Protein AF-A0A255TUY2-F1 (afdb_monomer_lite)

Structure (mmCIF, N/CA/C/O backbone):
data_AF-A0A255TUY2-F1
#
_entry.id   AF-A0A255TUY2-F1
#
loop_
_atom_site.group_PDB
_atom_site.id
_atom_site.type_symbol
_atom_site.label_atom_id
_atom_site.label_alt_id
_atom_site.label_comp_id
_atom_site.label_asym_id
_atom_site.label_entity_id
_atom_site.label_seq_id
_atom_site.pdbx_PDB_ins_code
_atom_site.Cartn_x
_atom_site.Cartn_y
_atom_site.Cartn_z
_atom_site.occupancy
_atom_site.B_iso_or_equiv
_atom_site.auth_seq_id
_atom_site.auth_comp_id
_atom_site.auth_asym_id
_atom_site.auth_atom_id
_atom_site.pdbx_PDB_model_num
ATOM 1 N N . MET A 1 1 ? 20.215 -24.601 11.909 1.00 34.00 1 MET A N 1
ATOM 2 C CA . MET A 1 1 ? 19.960 -24.440 13.357 1.00 34.00 1 MET A CA 1
ATOM 3 C C . MET A 1 1 ? 20.252 -23.002 13.755 1.00 34.00 1 MET A C 1
ATOM 5 O O . MET A 1 1 ? 21.258 -22.486 13.295 1.00 34.00 1 MET A O 1
ATOM 9 N N . CYS A 1 2 ? 19.390 -22.434 14.609 1.00 25.50 2 CYS A N 1
ATOM 10 C CA . CYS A 1 2 ? 19.490 -21.140 15.310 1.00 25.50 2 CYS A CA 1
ATOM 11 C C . CYS A 1 2 ? 19.492 -19.859 14.446 1.00 25.50 2 CYS A C 1
ATOM 13 O O . CYS A 1 2 ? 20.198 -19.765 13.459 1.00 25.50 2 CYS A O 1
ATOM 15 N N . GLY A 1 3 ? 18.748 -18.804 14.775 1.00 26.81 3 GLY A N 1
ATOM 16 C CA . GLY A 1 3 ? 17.908 -18.583 15.945 1.00 26.81 3 GLY A CA 1
ATOM 17 C C . GLY A 1 3 ? 17.144 -17.265 15.817 1.00 26.81 3 GLY A C 1
ATOM 18 O O . GLY A 1 3 ? 17.674 -16.259 15.350 1.00 26.81 3 GLY A O 1
ATOM 19 N N . HIS A 1 4 ? 15.884 -17.298 16.239 1.00 29.38 4 HIS A N 1
ATOM 20 C CA . HIS A 1 4 ? 15.072 -16.119 16.492 1.00 29.38 4 HIS A CA 1
ATOM 21 C C . HIS A 1 4 ? 15.697 -15.292 17.623 1.00 29.38 4 HIS A C 1
ATOM 23 O O . HIS A 1 4 ? 16.063 -15.845 18.659 1.00 29.38 4 HIS A O 1
ATOM 29 N N . LYS A 1 5 ? 15.735 -13.966 17.472 1.00 29.92 5 LYS A N 1
ATOM 30 C CA . LYS A 1 5 ? 15.789 -13.048 18.615 1.00 29.92 5 LYS A CA 1
ATOM 31 C C . LYS A 1 5 ? 14.619 -12.076 18.536 1.00 29.92 5 LYS A C 1
ATOM 33 O O . LYS A 1 5 ? 14.629 -11.124 17.762 1.00 29.92 5 LYS A O 1
ATOM 38 N N . LEU A 1 6 ? 13.602 -12.384 19.342 1.00 26.45 6 LEU A N 1
ATOM 39 C CA . LEU A 1 6 ? 12.700 -11.405 19.938 1.00 26.45 6 LEU A CA 1
ATOM 40 C C . LEU A 1 6 ? 13.556 -10.430 20.759 1.00 26.45 6 LEU A C 1
ATOM 42 O O . LEU A 1 6 ? 14.425 -10.874 21.508 1.00 26.45 6 LEU A O 1
ATOM 46 N N . ILE A 1 7 ? 13.292 -9.131 20.653 1.00 31.23 7 ILE A N 1
ATOM 47 C CA . ILE A 1 7 ? 13.698 -8.171 21.680 1.00 31.23 7 ILE A CA 1
ATOM 48 C C . ILE A 1 7 ? 12.419 -7.509 22.177 1.00 31.23 7 ILE A C 1
ATOM 50 O O . ILE A 1 7 ? 11.751 -6.780 21.443 1.00 31.23 7 ILE A O 1
ATOM 54 N N . GLU A 1 8 ? 12.074 -7.844 23.415 1.00 26.41 8 GLU A N 1
ATOM 55 C CA . GLU A 1 8 ? 11.089 -7.162 24.239 1.00 26.41 8 GLU A CA 1
ATOM 56 C C . GLU A 1 8 ? 11.710 -5.941 24.935 1.00 26.41 8 GLU A C 1
ATOM 58 O O . GLU A 1 8 ? 12.857 -5.982 25.365 1.00 26.41 8 GLU A O 1
ATOM 63 N N . GLN A 1 9 ? 10.861 -4.913 25.058 1.00 27.64 9 GLN A N 1
ATOM 64 C CA . GLN A 1 9 ? 10.741 -3.899 26.116 1.00 27.64 9 GLN A CA 1
ATOM 65 C C . GLN A 1 9 ? 11.902 -2.952 26.453 1.00 27.64 9 GLN A C 1
ATOM 67 O O . GLN A 1 9 ? 12.969 -3.378 26.862 1.00 27.64 9 GLN A O 1
ATOM 72 N N . TYR A 1 10 ? 11.570 -1.650 26.495 1.00 27.11 10 TYR A N 1
ATOM 73 C CA . TYR A 1 10 ? 11.863 -0.786 27.648 1.00 27.11 10 TYR A CA 1
ATOM 74 C C . TYR A 1 10 ? 10.713 0.220 27.889 1.00 27.11 10 TYR A C 1
ATOM 76 O O . TYR A 1 10 ? 10.230 0.869 26.963 1.00 27.11 10 TYR A O 1
ATOM 84 N N . VAL A 1 11 ? 10.293 0.308 29.155 1.00 24.88 11 VAL A N 1
ATOM 85 C CA . VAL A 1 11 ? 9.490 1.353 29.841 1.00 24.88 11 VAL A CA 1
ATOM 86 C C . VAL A 1 11 ? 10.523 2.098 30.734 1.00 24.88 11 VAL A C 1
ATOM 88 O O . VAL A 1 11 ? 11.508 1.461 31.100 1.00 24.88 11 VAL A O 1
ATOM 91 N N . VAL A 1 12 ? 10.529 3.398 31.079 1.00 26.44 12 VAL A N 1
ATOM 92 C CA . VAL A 1 12 ? 9.620 4.332 31.812 1.00 26.44 12 VAL A CA 1
ATOM 93 C C . VAL A 1 12 ? 10.349 5.738 31.860 1.00 26.44 12 VAL A C 1
ATOM 95 O O . VAL A 1 12 ? 11.451 5.796 31.317 1.00 26.44 12 VAL A O 1
ATOM 98 N N . PRO A 1 13 ? 10.002 6.790 32.659 1.00 34.34 13 PRO A N 1
ATOM 99 C CA . PRO A 1 13 ? 8.831 7.698 32.801 1.00 34.34 13 PRO A CA 1
ATOM 100 C C . PRO A 1 13 ? 9.136 9.238 32.609 1.00 34.34 13 PRO A C 1
ATOM 102 O O . PRO A 1 13 ? 10.290 9.635 32.520 1.00 34.34 13 PRO A O 1
ATOM 105 N N . THR A 1 14 ? 8.057 10.057 32.584 1.00 28.06 14 THR A N 1
ATOM 106 C CA . THR A 1 14 ? 7.768 11.504 32.932 1.00 28.06 14 THR A CA 1
ATOM 107 C C . THR A 1 14 ? 8.890 12.518 33.336 1.00 28.06 14 THR A C 1
ATOM 109 O O . THR A 1 14 ? 9.887 12.106 33.902 1.00 28.06 14 THR A O 1
ATOM 112 N N . LEU A 1 15 ? 8.840 13.871 33.185 1.00 27.62 15 LEU A N 1
ATOM 113 C CA . LEU A 1 15 ? 7.806 14.935 33.370 1.00 27.62 15 LEU A CA 1
ATOM 114 C C . LEU A 1 15 ? 8.312 16.346 32.881 1.00 27.62 15 LEU A C 1
ATOM 116 O O . LEU A 1 15 ? 9.507 16.605 32.947 1.00 27.62 15 LEU A O 1
ATOM 120 N N . SER A 1 16 ? 7.364 17.247 32.542 1.00 27.62 16 SER A N 1
ATOM 121 C CA . SER A 1 16 ? 7.296 18.743 32.656 1.00 27.62 16 SER A CA 1
ATOM 122 C C . SER A 1 16 ? 8.250 19.741 31.953 1.00 27.62 16 SER A C 1
ATOM 124 O O . SER A 1 16 ? 9.437 19.779 32.251 1.00 27.62 16 SER A O 1
ATOM 126 N N . ALA A 1 17 ? 7.675 20.693 31.180 1.00 30.89 17 ALA A N 1
ATOM 127 C CA . ALA A 1 17 ? 7.516 22.131 31.536 1.00 30.89 17 ALA A CA 1
ATOM 128 C C . ALA A 1 17 ? 6.959 23.007 30.365 1.00 30.89 17 ALA A C 1
ATOM 130 O O . ALA A 1 17 ? 7.496 22.997 29.262 1.00 30.89 17 ALA A O 1
ATOM 131 N N . GLU A 1 18 ? 5.853 23.719 30.641 1.00 29.39 18 GLU A N 1
ATOM 132 C CA . GLU A 1 18 ? 5.438 25.111 30.290 1.00 29.39 18 GLU A CA 1
ATOM 133 C C . GLU A 1 18 ? 6.450 26.026 29.522 1.00 29.39 18 GLU A C 1
ATOM 135 O O . GLU A 1 18 ? 7.645 25.901 29.735 1.00 29.39 18 GLU A O 1
ATOM 140 N N . THR A 1 19 ? 6.143 27.038 28.676 1.00 29.73 19 THR A N 1
ATOM 141 C CA . THR A 1 19 ? 4.976 27.937 28.520 1.00 29.73 19 THR A CA 1
ATOM 142 C C . THR A 1 19 ? 5.162 28.942 27.338 1.00 29.73 19 THR A C 1
ATOM 144 O O . THR A 1 19 ? 6.282 29.228 26.922 1.00 29.73 19 THR A O 1
ATOM 147 N N . THR A 1 20 ? 4.040 29.529 26.870 1.00 32.25 20 THR A N 1
ATOM 148 C CA . THR A 1 20 ? 3.801 30.810 26.123 1.00 32.25 20 THR A CA 1
ATOM 149 C C . THR A 1 20 ? 4.048 30.997 24.607 1.00 32.25 20 THR A C 1
ATOM 151 O O . THR A 1 20 ? 5.154 30.892 24.095 1.00 32.25 20 THR A O 1
ATOM 154 N N . ALA A 1 21 ? 2.967 31.430 23.930 1.00 34.69 21 ALA A N 1
ATOM 155 C CA . ALA A 1 21 ? 2.864 32.003 22.574 1.00 34.69 21 ALA A CA 1
ATOM 156 C C . ALA A 1 21 ? 3.080 33.544 22.553 1.00 34.69 21 ALA A C 1
ATOM 158 O O . ALA A 1 21 ? 3.165 34.146 23.627 1.00 34.69 21 ALA A O 1
ATOM 159 N N . PRO A 1 22 ? 3.099 34.210 21.369 1.00 34.09 22 PRO A N 1
ATOM 160 C CA . PRO A 1 22 ? 1.852 34.825 20.862 1.00 34.09 22 PRO A CA 1
ATOM 161 C C . PRO A 1 22 ? 1.592 34.766 19.324 1.00 34.09 22 PRO A C 1
ATOM 163 O O . PRO A 1 22 ? 2.483 34.545 18.514 1.00 34.09 22 PRO A O 1
ATOM 166 N N . MET A 1 23 ? 0.305 34.977 18.989 1.00 28.91 23 MET A N 1
ATOM 167 C CA . MET A 1 23 ? -0.459 35.119 17.710 1.00 28.91 23 MET A CA 1
ATOM 168 C C . MET A 1 23 ? 0.027 36.256 16.744 1.00 28.91 23 MET A C 1
ATOM 170 O O . MET A 1 23 ? 0.929 36.963 17.184 1.00 28.91 23 MET A O 1
ATOM 174 N N . PRO A 1 24 ? -0.550 36.568 15.527 1.00 40.03 24 PRO A N 1
ATOM 175 C CA . PRO A 1 24 ? -1.901 36.260 14.976 1.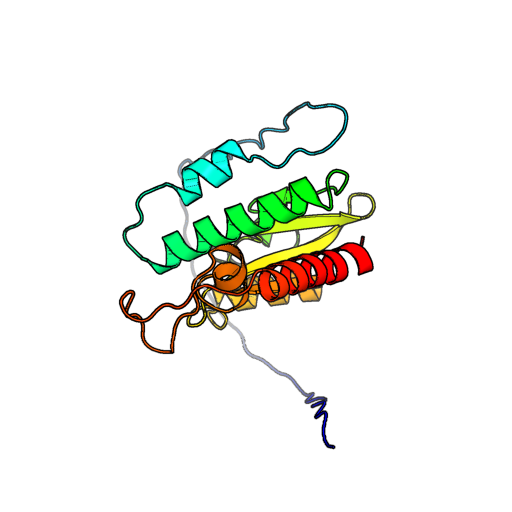00 40.03 24 PRO A CA 1
ATOM 176 C C . PRO A 1 24 ? -2.117 36.005 13.439 1.00 40.03 24 PRO A C 1
ATOM 178 O O . PRO A 1 24 ? -1.332 36.374 12.581 1.00 40.03 24 PRO A O 1
ATOM 181 N N . LYS A 1 25 ? -3.298 35.410 13.154 1.00 28.17 25 LYS A N 1
ATOM 182 C CA . LYS A 1 25 ? -4.301 35.543 12.049 1.00 28.17 25 LYS A CA 1
ATOM 183 C C . LYS A 1 25 ? -3.931 36.201 10.691 1.00 28.17 25 LYS A C 1
ATOM 185 O O . LYS A 1 25 ? -3.647 37.389 10.668 1.00 28.17 25 LYS A O 1
ATOM 190 N N . ALA A 1 26 ? -4.260 35.539 9.563 1.00 31.06 26 ALA A N 1
ATOM 191 C CA . ALA A 1 26 ? -5.510 35.732 8.780 1.00 31.06 26 ALA A CA 1
ATOM 192 C C . ALA A 1 26 ? -5.472 35.107 7.353 1.00 31.06 26 ALA A C 1
ATOM 194 O O . ALA A 1 26 ? -4.589 35.412 6.568 1.00 31.06 26 ALA A O 1
ATOM 195 N N . LYS A 1 27 ? -6.482 34.262 7.072 1.00 27.31 27 LYS A N 1
ATOM 196 C CA . LYS A 1 27 ? -7.280 34.057 5.834 1.00 27.31 27 LYS A CA 1
ATOM 197 C C . LYS A 1 27 ? -6.632 34.315 4.455 1.00 27.31 27 LYS A C 1
ATOM 199 O O . LYS A 1 27 ? -6.347 35.452 4.124 1.00 27.31 27 LYS A O 1
ATOM 204 N N . ASP A 1 28 ? -6.607 33.302 3.581 1.00 26.23 28 ASP A N 1
ATOM 205 C CA . ASP A 1 28 ? -7.706 33.073 2.625 1.00 26.23 28 ASP A CA 1
ATOM 206 C C . ASP A 1 28 ? -7.549 31.779 1.795 1.00 26.23 28 ASP A C 1
ATOM 208 O O . ASP A 1 28 ? -6.471 31.419 1.339 1.00 26.23 28 ASP A O 1
ATOM 212 N N . ALA A 1 29 ? -8.696 31.120 1.605 1.00 30.50 29 ALA A N 1
ATOM 213 C CA . ALA A 1 29 ? -9.098 30.289 0.468 1.00 30.50 29 ALA A CA 1
ATOM 214 C C . ALA A 1 29 ? -8.238 29.086 0.012 1.00 30.50 29 ALA A C 1
ATOM 216 O O . ALA A 1 29 ? -7.453 29.178 -0.924 1.00 30.50 29 ALA A O 1
ATOM 217 N N . MET A 1 30 ? -8.620 27.885 0.465 1.00 27.47 30 MET A N 1
ATOM 218 C CA . MET A 1 30 ? -8.747 26.747 -0.456 1.00 27.47 30 MET A CA 1
ATOM 219 C C . MET A 1 30 ? -9.877 25.827 0.021 1.00 27.47 30 MET A C 1
ATOM 221 O O . MET A 1 30 ? -9.838 25.274 1.117 1.00 27.47 30 MET A O 1
ATOM 225 N N . LYS A 1 31 ? -10.949 25.755 -0.774 1.00 28.66 31 LYS A N 1
ATOM 226 C CA . LYS A 1 31 ? -12.126 24.913 -0.515 1.00 28.66 31 LYS A CA 1
ATOM 227 C C . LYS A 1 31 ? -11.710 23.434 -0.441 1.00 28.66 31 LYS A C 1
ATOM 229 O O . LYS A 1 31 ? -10.896 23.021 -1.267 1.00 28.66 31 LYS A O 1
ATOM 234 N N . PRO A 1 32 ? -12.296 22.623 0.457 1.00 31.56 32 PRO A N 1
ATOM 235 C CA . PRO A 1 32 ? -12.089 21.183 0.430 1.00 31.56 32 PRO A CA 1
ATOM 236 C C . PRO A 1 32 ? -12.705 20.613 -0.851 1.00 31.56 32 PRO A C 1
ATOM 238 O O . PRO A 1 32 ? -13.889 20.816 -1.135 1.00 31.56 32 PRO A O 1
ATOM 241 N N . VAL A 1 33 ? -11.888 19.914 -1.637 1.00 34.75 33 VAL A N 1
ATOM 242 C CA . VAL A 1 33 ? -12.375 19.047 -2.709 1.00 34.75 33 VAL A CA 1
ATOM 243 C C . VAL A 1 33 ? -13.171 17.944 -2.021 1.00 34.75 33 VAL A C 1
ATOM 245 O O . VAL A 1 33 ? -12.616 17.128 -1.291 1.00 34.75 33 VAL A O 1
ATOM 248 N N . SER A 1 34 ? -14.493 17.991 -2.183 1.00 32.72 34 SER A N 1
ATOM 249 C CA . SER A 1 34 ? -15.379 16.925 -1.727 1.00 32.72 34 SER A CA 1
ATOM 250 C C . SER A 1 34 ? -14.945 15.615 -2.369 1.00 32.72 34 SER A C 1
ATOM 252 O O . SER A 1 34 ? -14.695 15.568 -3.573 1.00 32.72 34 SER A O 1
ATOM 254 N N . ALA A 1 35 ? -14.853 14.572 -1.546 1.00 39.53 35 ALA A N 1
ATOM 255 C CA . ALA A 1 35 ? -14.618 13.211 -1.987 1.00 39.53 35 ALA A CA 1
ATOM 256 C C . ALA A 1 35 ? -15.560 12.873 -3.152 1.00 39.53 35 ALA A C 1
ATOM 258 O O . ALA A 1 35 ? -16.781 12.986 -3.025 1.00 39.53 35 ALA A O 1
ATOM 259 N N . MET A 1 36 ? -14.994 12.453 -4.284 1.00 35.66 36 MET A N 1
ATOM 260 C CA . MET A 1 36 ? -15.753 11.741 -5.303 1.00 35.66 36 MET A CA 1
ATOM 261 C C . MET A 1 36 ? -16.089 10.366 -4.728 1.00 35.66 36 MET A C 1
ATOM 263 O O . MET A 1 36 ? -15.318 9.415 -4.830 1.00 35.66 36 MET A O 1
ATOM 267 N N . THR A 1 37 ? -17.244 10.265 -4.081 1.00 34.06 37 THR A N 1
ATOM 268 C CA . THR A 1 37 ? -17.912 8.985 -3.885 1.00 34.06 37 THR A CA 1
ATOM 269 C C . THR A 1 37 ? -18.393 8.517 -5.253 1.00 34.06 37 THR A C 1
ATOM 271 O O . THR A 1 37 ? -19.419 8.964 -5.761 1.00 34.06 37 THR A O 1
ATOM 274 N N . SER A 1 38 ? -17.616 7.637 -5.886 1.00 36.47 38 SER A N 1
ATOM 275 C CA . SER A 1 38 ? -18.104 6.890 -7.040 1.00 36.47 38 SER A CA 1
ATOM 276 C C . SER A 1 38 ? -19.281 6.028 -6.587 1.00 36.47 38 SER A C 1
ATOM 278 O O . SER A 1 38 ? -19.136 5.133 -5.753 1.00 36.47 38 SER A O 1
ATOM 280 N N . ALA A 1 39 ? -20.461 6.334 -7.119 1.00 34.72 39 ALA A N 1
ATOM 281 C CA . ALA A 1 39 ? -21.640 5.500 -7.012 1.00 34.72 39 ALA A CA 1
ATOM 282 C C . ALA A 1 39 ? -21.492 4.309 -7.971 1.00 34.72 39 ALA A C 1
ATOM 284 O O . ALA A 1 39 ? -22.069 4.297 -9.054 1.00 34.72 39 ALA A O 1
ATOM 285 N N . CYS A 1 40 ? -20.724 3.303 -7.558 1.00 32.50 40 CYS A N 1
ATOM 286 C CA . CYS A 1 40 ? -20.838 1.953 -8.095 1.00 32.50 40 CYS A CA 1
ATOM 287 C C . CYS A 1 40 ? -21.391 1.062 -6.983 1.00 32.50 40 CYS A C 1
ATOM 289 O O . CYS A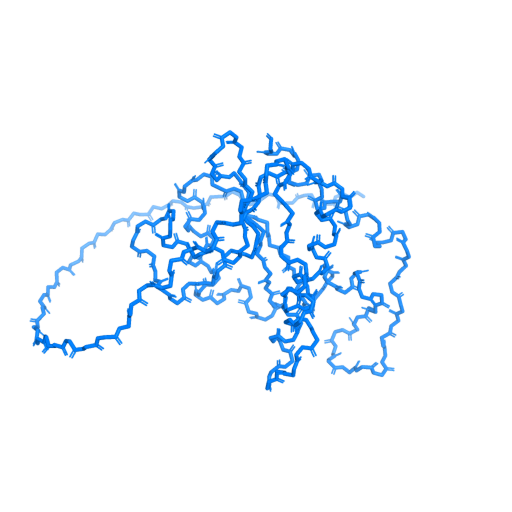 1 40 ? -20.724 0.791 -5.986 1.00 32.50 40 CYS A O 1
ATOM 291 N N . GLY A 1 41 ? -22.649 0.647 -7.130 1.00 32.31 41 GLY A N 1
ATOM 292 C CA . GLY A 1 41 ? -23.204 -0.427 -6.320 1.00 32.31 41 GLY A CA 1
ATOM 293 C C . GLY A 1 41 ? -22.479 -1.732 -6.644 1.00 32.31 41 GLY A C 1
ATOM 294 O O . GLY A 1 41 ? -22.521 -2.177 -7.785 1.00 32.31 41 GLY A O 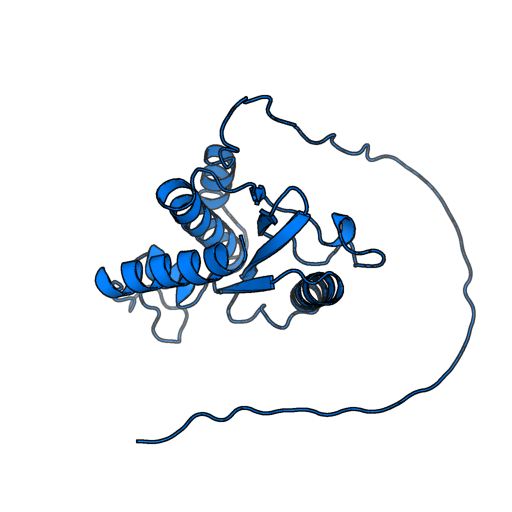1
ATOM 295 N N . GLY A 1 42 ? -21.840 -2.327 -5.635 1.00 38.22 42 GLY A N 1
ATOM 296 C CA . GLY A 1 42 ? -21.183 -3.636 -5.710 1.00 38.22 42 GLY A CA 1
ATOM 297 C C . GLY A 1 42 ? -19.706 -3.569 -6.114 1.00 38.22 42 GLY A C 1
ATOM 298 O O . GLY A 1 42 ? -19.393 -3.392 -7.283 1.00 38.22 42 GLY A O 1
ATOM 299 N N . GLY A 1 43 ? -18.815 -3.762 -5.134 1.00 40.03 43 GLY A N 1
ATOM 300 C CA . GLY A 1 43 ? -17.360 -3.849 -5.315 1.00 40.03 43 GLY A CA 1
ATOM 301 C C . GLY A 1 43 ? -16.683 -2.480 -5.405 1.00 40.03 43 GLY A C 1
ATOM 302 O O . GLY A 1 43 ? -16.824 -1.765 -6.392 1.00 40.03 43 GLY A O 1
ATOM 303 N N . CYS A 1 44 ? -15.932 -2.088 -4.372 1.00 50.72 44 CYS A N 1
ATOM 304 C CA . CYS A 1 44 ? -15.134 -0.865 -4.420 1.00 50.72 44 CYS A CA 1
ATOM 305 C C . CYS A 1 44 ? -13.934 -1.102 -5.351 1.00 50.72 44 CYS A C 1
ATOM 307 O O . CYS A 1 44 ? -12.874 -1.557 -4.925 1.00 50.72 44 CYS A O 1
ATOM 309 N N . CYS A 1 45 ? -14.109 -0.860 -6.651 1.00 68.81 45 CYS A N 1
ATOM 310 C CA . CYS A 1 45 ? -13.014 -0.953 -7.606 1.00 68.81 45 CYS A CA 1
ATOM 311 C C . CYS A 1 45 ? -12.015 0.179 -7.333 1.00 68.81 45 CYS A C 1
ATOM 313 O O . CYS A 1 45 ? -12.367 1.358 -7.398 1.00 68.81 45 CYS A O 1
ATOM 315 N N . LEU A 1 46 ? -10.764 -0.180 -7.034 1.00 87.06 46 LEU A N 1
ATOM 316 C CA . LEU A 1 46 ? -9.656 0.771 -6.926 1.00 87.06 46 LEU A CA 1
ATOM 317 C C . LEU A 1 46 ? -9.601 1.695 -8.161 1.00 87.06 46 LEU A C 1
ATOM 319 O O . LEU A 1 46 ? -9.897 1.234 -9.268 1.00 87.06 46 LEU A O 1
ATOM 323 N N . PRO A 1 47 ? -9.162 2.963 -8.024 1.00 90.81 47 PRO A N 1
ATOM 324 C CA . PRO A 1 47 ? -9.057 3.909 -9.138 1.00 90.81 47 PRO A CA 1
ATOM 325 C C . PRO A 1 47 ? -7.853 3.579 -10.043 1.00 90.81 47 PRO A C 1
ATOM 327 O O . PRO A 1 47 ? -6.875 4.323 -10.128 1.00 90.81 47 PRO A O 1
ATOM 330 N N . MET A 1 48 ? -7.900 2.427 -10.717 1.00 92.81 48 MET A N 1
ATOM 331 C CA . MET A 1 48 ? -6.767 1.844 -11.446 1.00 92.81 48 MET A CA 1
ATOM 332 C C . MET A 1 48 ? -6.199 2.770 -12.522 1.00 92.81 48 MET A C 1
ATOM 334 O O . MET A 1 48 ? -4.983 2.801 -12.716 1.00 92.81 48 MET A O 1
ATOM 338 N N . ASP A 1 49 ? -7.042 3.548 -13.197 1.00 92.94 49 ASP A N 1
ATOM 339 C CA . ASP A 1 49 ? -6.591 4.474 -14.237 1.00 92.94 49 ASP A CA 1
ATOM 340 C C . ASP A 1 49 ? -5.777 5.640 -13.666 1.00 92.94 49 ASP A C 1
ATOM 342 O O . ASP A 1 49 ? -4.744 6.006 -14.230 1.00 92.94 49 ASP A O 1
ATOM 346 N N . GLU A 1 50 ? -6.174 6.180 -12.513 1.00 92.81 50 GLU A N 1
ATOM 347 C CA . GLU A 1 50 ? -5.431 7.240 -11.825 1.00 92.81 50 GLU A CA 1
ATOM 348 C C . GLU A 1 50 ? -4.094 6.722 -11.300 1.00 92.81 50 GLU A C 1
ATOM 350 O O . GLU A 1 50 ? -3.055 7.363 -11.483 1.00 92.81 50 GLU A O 1
ATOM 355 N N . ILE A 1 51 ? -4.106 5.525 -10.709 1.00 92.56 51 ILE A N 1
ATOM 356 C CA . ILE A 1 51 ? -2.905 4.870 -10.191 1.00 92.56 51 ILE A CA 1
ATOM 357 C C . ILE A 1 51 ? -1.928 4.583 -11.341 1.00 92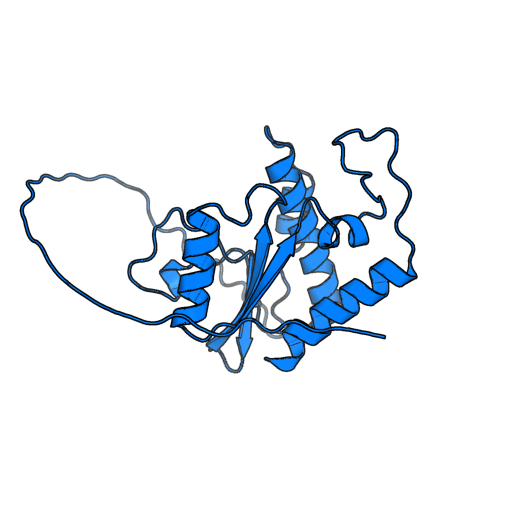.56 51 ILE A C 1
ATOM 359 O O . ILE A 1 51 ? -0.736 4.882 -11.236 1.00 92.56 51 ILE A O 1
ATOM 363 N N . ARG A 1 52 ? -2.420 4.081 -12.482 1.00 92.12 52 ARG A N 1
ATOM 364 C CA . ARG A 1 52 ? -1.606 3.844 -13.684 1.00 92.12 52 ARG A CA 1
ATOM 365 C C . ARG A 1 52 ? -1.061 5.148 -14.265 1.00 92.12 52 ARG A C 1
ATOM 367 O O . ARG A 1 52 ? 0.108 5.205 -14.649 1.00 92.12 52 ARG A O 1
ATOM 374 N N . LYS A 1 53 ? -1.873 6.207 -14.310 1.00 91.56 53 LYS A N 1
ATOM 375 C CA . LYS A 1 53 ? -1.440 7.540 -14.754 1.00 91.56 53 LYS A CA 1
ATOM 376 C C . LYS A 1 53 ? -0.313 8.078 -13.871 1.00 91.56 53 LYS A C 1
ATOM 378 O O . LYS A 1 53 ? 0.686 8.551 -14.409 1.00 91.56 53 LYS A O 1
ATOM 383 N N . ALA A 1 54 ? -0.436 7.962 -12.549 1.00 89.19 54 ALA A N 1
ATOM 384 C CA . ALA A 1 54 ? 0.614 8.349 -11.609 1.00 89.19 54 ALA A CA 1
ATOM 385 C C . ALA A 1 54 ? 1.888 7.521 -11.830 1.00 89.19 54 ALA A C 1
ATOM 387 O O . ALA A 1 54 ? 2.962 8.080 -12.032 1.00 89.19 54 ALA A O 1
ATOM 388 N N . ALA A 1 55 ? 1.773 6.194 -11.912 1.00 88.38 55 ALA A N 1
ATOM 389 C CA . ALA A 1 55 ? 2.913 5.314 -12.156 1.00 88.38 55 ALA A CA 1
ATOM 390 C C . ALA A 1 55 ? 3.641 5.613 -13.475 1.00 88.38 55 ALA A C 1
ATOM 392 O O . ALA A 1 55 ? 4.857 5.450 -13.538 1.00 88.38 55 ALA A O 1
ATOM 393 N N . ASN A 1 56 ? 2.946 6.102 -14.507 1.00 84.62 56 ASN A N 1
ATOM 394 C CA . ASN A 1 56 ? 3.532 6.477 -15.799 1.00 84.62 56 ASN A CA 1
ATOM 395 C C . ASN A 1 56 ? 4.014 7.935 -15.878 1.00 84.62 56 ASN A C 1
ATOM 397 O O . ASN A 1 56 ? 4.741 8.276 -16.808 1.00 84.62 56 ASN A O 1
ATOM 401 N N . ALA A 1 57 ? 3.693 8.779 -14.896 1.00 88.38 57 ALA A N 1
ATOM 402 C CA . ALA A 1 57 ? 4.101 10.178 -14.889 1.00 88.38 57 ALA A CA 1
ATOM 403 C C . ALA A 1 57 ? 5.627 10.355 -14.776 1.00 88.38 57 ALA A C 1
ATOM 405 O O . ALA A 1 57 ? 6.365 9.468 -14.323 1.00 88.38 57 ALA A O 1
ATOM 406 N N . HIS A 1 58 ? 6.097 11.531 -15.189 1.00 89.00 58 HIS A N 1
ATOM 407 C CA . HIS A 1 58 ? 7.477 11.952 -14.990 1.00 89.00 58 HIS A CA 1
ATOM 408 C C . HIS A 1 58 ? 7.626 12.615 -13.616 1.00 89.00 58 HIS A C 1
ATOM 410 O O . HIS A 1 58 ? 6.879 13.532 -13.279 1.00 89.00 58 HIS A O 1
ATOM 416 N N . TYR A 1 59 ? 8.622 12.184 -12.843 1.00 83.31 59 TYR A N 1
ATOM 417 C CA . TYR A 1 59 ? 8.937 12.748 -11.532 1.00 83.31 59 TYR A CA 1
ATOM 418 C C . TYR A 1 59 ? 10.359 13.298 -11.531 1.00 83.31 59 TYR A C 1
ATOM 420 O O . TYR A 1 59 ? 11.260 12.708 -12.116 1.00 83.31 59 TYR A O 1
ATOM 428 N N . SER A 1 60 ? 10.576 14.401 -10.815 1.00 82.81 60 SER A N 1
ATOM 429 C CA . SER A 1 60 ? 11.911 14.987 -10.635 1.00 82.81 60 SER A CA 1
ATOM 430 C C . SER A 1 60 ? 12.843 14.130 -9.773 1.00 82.81 60 SER A C 1
ATOM 432 O O . SER A 1 60 ? 14.058 14.284 -9.842 1.00 82.81 60 SER A O 1
ATOM 434 N N . LYS A 1 61 ? 12.285 13.234 -8.948 1.00 81.75 61 LYS A N 1
ATOM 435 C CA . LYS A 1 61 ? 13.030 12.335 -8.060 1.00 81.75 61 LYS A CA 1
ATOM 436 C C . LYS A 1 61 ? 12.708 10.872 -8.391 1.00 81.75 61 LYS A C 1
ATOM 438 O O . LYS A 1 61 ? 11.524 10.523 -8.374 1.00 81.75 61 LYS A O 1
ATOM 443 N N . PRO A 1 62 ? 13.718 10.002 -8.590 1.00 81.88 62 PRO A N 1
ATOM 444 C CA . PRO A 1 62 ? 13.509 8.569 -8.829 1.00 81.88 62 PRO A CA 1
ATOM 445 C C . PRO A 1 62 ? 12.702 7.878 -7.725 1.00 81.88 62 PRO A C 1
ATOM 447 O O . PRO A 1 62 ? 11.864 7.028 -8.004 1.00 81.88 62 PRO A O 1
ATOM 450 N N . SER A 1 63 ? 12.877 8.311 -6.477 1.00 81.44 63 SER A N 1
ATOM 451 C CA . SER A 1 63 ? 12.157 7.769 -5.325 1.00 81.44 63 SER A CA 1
ATOM 452 C C . SER A 1 63 ? 10.644 7.954 -5.393 1.00 81.44 63 SER A C 1
ATOM 454 O O . SER A 1 63 ? 9.885 7.069 -5.008 1.00 81.44 63 SER A O 1
ATOM 456 N N . LEU A 1 64 ? 10.177 9.084 -5.930 1.00 84.44 64 LEU A N 1
ATOM 457 C CA . LEU A 1 64 ? 8.747 9.333 -6.121 1.00 84.44 64 LEU A CA 1
ATOM 458 C C . LEU A 1 64 ? 8.168 8.448 -7.227 1.00 84.44 64 LEU A C 1
ATOM 460 O O . LEU A 1 64 ? 7.068 7.918 -7.079 1.00 84.44 64 LEU A O 1
ATOM 464 N N . LYS A 1 65 ? 8.938 8.235 -8.301 1.00 86.06 65 LYS A N 1
ATOM 465 C CA . LYS A 1 65 ? 8.580 7.291 -9.365 1.00 86.06 65 LYS A CA 1
ATOM 466 C C . LYS A 1 65 ? 8.469 5.868 -8.814 1.00 86.06 65 LYS A C 1
ATOM 468 O O . LYS A 1 65 ? 7.490 5.188 -9.105 1.00 86.06 65 LYS A O 1
ATOM 473 N N . ALA A 1 66 ? 9.426 5.448 -7.988 1.00 83.06 66 ALA A N 1
ATOM 474 C CA . ALA A 1 66 ? 9.430 4.131 -7.359 1.00 83.06 66 ALA A CA 1
ATOM 475 C C . ALA A 1 66 ? 8.183 3.912 -6.486 1.00 83.06 66 ALA A C 1
ATOM 477 O O . ALA A 1 66 ? 7.500 2.900 -6.629 1.00 83.06 66 ALA A O 1
ATOM 478 N N . LEU A 1 67 ? 7.820 4.891 -5.647 1.00 87.81 67 LEU A N 1
ATOM 479 C CA . LEU A 1 67 ? 6.597 4.841 -4.833 1.00 87.81 67 LEU A CA 1
ATOM 480 C C . LEU A 1 67 ? 5.330 4.697 -5.691 1.00 87.81 67 LEU A C 1
ATOM 482 O O . LEU A 1 67 ? 4.485 3.854 -5.388 1.00 87.81 67 LEU A O 1
ATOM 486 N N . ALA A 1 68 ? 5.214 5.470 -6.777 1.00 88.62 68 ALA A N 1
ATOM 487 C CA . ALA A 1 68 ? 4.064 5.409 -7.680 1.00 88.62 68 ALA A CA 1
ATOM 488 C C . ALA A 1 68 ? 3.949 4.048 -8.394 1.00 88.62 68 ALA A C 1
ATOM 490 O O . ALA A 1 68 ? 2.857 3.488 -8.492 1.00 88.62 68 ALA A O 1
ATOM 491 N N . ILE A 1 69 ? 5.074 3.477 -8.838 1.00 85.94 69 ILE A N 1
ATOM 492 C CA . ILE A 1 69 ? 5.115 2.126 -9.418 1.00 85.94 69 ILE A CA 1
ATOM 493 C C . ILE A 1 69 ? 4.726 1.080 -8.367 1.00 85.94 69 ILE A C 1
ATOM 495 O O . ILE A 1 69 ? 3.878 0.231 -8.636 1.00 85.94 69 ILE A O 1
ATOM 499 N N . GLY A 1 70 ? 5.285 1.162 -7.156 1.00 87.25 70 GLY A N 1
ATOM 500 C CA . GLY A 1 70 ? 4.936 0.267 -6.052 1.00 87.25 70 GLY A CA 1
ATOM 501 C C . GLY A 1 70 ? 3.440 0.296 -5.720 1.00 87.25 70 GLY A C 1
ATOM 502 O O . GLY A 1 70 ? 2.842 -0.755 -5.496 1.00 87.25 70 GLY A O 1
ATOM 503 N N . ALA A 1 71 ? 2.815 1.476 -5.763 1.00 91.12 71 ALA A N 1
ATOM 504 C CA . ALA A 1 71 ? 1.368 1.634 -5.611 1.00 91.12 71 ALA A CA 1
ATOM 505 C C . ALA A 1 71 ? 0.561 0.958 -6.706 1.00 91.12 71 ALA A C 1
ATOM 507 O O . ALA A 1 71 ? -0.363 0.215 -6.378 1.00 91.12 71 ALA A O 1
ATOM 508 N N . LEU A 1 72 ? 0.939 1.122 -7.972 1.00 90.94 72 LEU A N 1
ATOM 509 C CA . LEU A 1 72 ? 0.294 0.386 -9.057 1.00 90.94 72 LEU A CA 1
ATOM 510 C C . LEU A 1 72 ? 0.384 -1.126 -8.848 1.00 90.94 72 LEU A C 1
ATOM 512 O O . LEU A 1 72 ? -0.614 -1.827 -8.979 1.00 90.94 72 LEU A O 1
ATOM 516 N N . LYS A 1 73 ? 1.555 -1.627 -8.464 1.00 87.62 73 LYS A N 1
ATOM 517 C CA . LYS A 1 73 ? 1.777 -3.062 -8.288 1.00 87.62 73 LYS A CA 1
ATOM 518 C C . LYS A 1 73 ? 0.991 -3.666 -7.132 1.00 87.62 73 LYS A C 1
ATOM 520 O O . LYS A 1 73 ? 0.425 -4.747 -7.273 1.00 87.62 73 LYS A O 1
ATOM 525 N N . VAL A 1 74 ? 0.902 -2.966 -6.007 1.00 91.19 74 VAL A N 1
ATOM 526 C CA . VAL A 1 74 ? 0.030 -3.387 -4.905 1.00 91.19 74 VAL A CA 1
ATOM 527 C C . VAL A 1 74 ? -1.441 -3.318 -5.322 1.00 91.19 74 VAL A C 1
ATOM 529 O O . VAL A 1 74 ? -2.178 -4.258 -5.037 1.00 91.19 74 VAL A O 1
ATOM 532 N N . ALA A 1 75 ? -1.862 -2.272 -6.040 1.00 92.56 75 ALA A N 1
ATOM 533 C CA . ALA A 1 75 ? -3.232 -2.157 -6.541 1.00 92.56 75 ALA A CA 1
ATOM 534 C C . ALA A 1 75 ? -3.617 -3.328 -7.458 1.00 92.56 75 ALA A C 1
ATOM 536 O O . ALA A 1 75 ? -4.699 -3.888 -7.302 1.00 92.56 75 ALA A O 1
ATOM 537 N N . GLU A 1 76 ? -2.715 -3.746 -8.354 1.00 91.12 76 GLU A N 1
ATOM 538 C CA . GLU A 1 76 ? -2.895 -4.933 -9.201 1.00 91.12 76 GLU A CA 1
ATOM 539 C C . GLU A 1 76 ? -3.122 -6.198 -8.354 1.00 91.12 76 GLU A C 1
ATOM 541 O O . GLU A 1 76 ? -4.057 -6.946 -8.622 1.00 91.12 76 GLU A O 1
ATOM 546 N N . VAL A 1 77 ? -2.336 -6.411 -7.291 1.00 91.69 77 VAL A N 1
ATOM 547 C CA . VAL A 1 77 ? -2.511 -7.567 -6.386 1.00 91.69 77 VAL A CA 1
ATOM 548 C C . VAL A 1 77 ? -3.854 -7.524 -5.659 1.00 91.69 77 VAL A C 1
ATOM 550 O O . VAL A 1 77 ? -4.501 -8.560 -5.512 1.00 91.69 77 VAL A O 1
ATOM 553 N N . ILE A 1 78 ? -4.282 -6.346 -5.203 1.00 92.75 78 ILE A N 1
ATOM 554 C CA . ILE A 1 78 ? -5.571 -6.177 -4.521 1.00 92.75 78 ILE A CA 1
ATOM 555 C C . ILE A 1 78 ? -6.716 -6.481 -5.488 1.00 92.75 78 ILE A C 1
ATOM 557 O O . ILE A 1 78 ? -7.591 -7.270 -5.152 1.00 92.75 78 ILE A O 1
ATOM 561 N N . ALA A 1 79 ? -6.679 -5.923 -6.698 1.00 91.50 79 ALA A N 1
ATOM 562 C CA . ALA A 1 79 ? -7.699 -6.168 -7.713 1.00 91.50 79 ALA A CA 1
ATOM 563 C C . ALA A 1 79 ? -7.755 -7.646 -8.148 1.00 91.50 79 ALA A C 1
ATOM 565 O O . ALA A 1 79 ? -8.838 -8.178 -8.371 1.00 91.50 79 ALA A O 1
ATOM 566 N N . GLU A 1 80 ? -6.601 -8.314 -8.246 1.00 91.44 80 GLU A N 1
ATOM 567 C CA . GLU A 1 80 ? -6.490 -9.723 -8.646 1.00 91.44 80 GLU A CA 1
ATOM 568 C C . GLU A 1 80 ? -6.971 -10.684 -7.544 1.00 91.44 80 GLU A C 1
ATOM 570 O O . GLU A 1 80 ? -7.596 -11.699 -7.845 1.00 91.44 80 GLU A O 1
ATOM 575 N N . ARG A 1 81 ? -6.659 -10.402 -6.269 1.00 92.25 81 ARG A N 1
ATOM 576 C CA . ARG A 1 81 ? -6.759 -11.400 -5.180 1.00 92.25 81 ARG A CA 1
ATOM 577 C C . ARG A 1 81 ? -7.679 -11.019 -4.030 1.00 92.25 81 ARG A C 1
ATOM 579 O O . ARG A 1 81 ? -7.991 -11.874 -3.209 1.00 92.25 81 ARG A O 1
ATOM 586 N N . LEU A 1 82 ? -8.082 -9.756 -3.942 1.00 91.62 82 LEU A N 1
ATOM 587 C CA . LEU A 1 82 ? -8.951 -9.212 -2.897 1.00 91.62 82 LEU A CA 1
ATOM 588 C C . LEU A 1 82 ? -10.054 -8.313 -3.503 1.00 91.62 82 LEU A C 1
ATOM 590 O O . LEU A 1 82 ? -10.223 -7.182 -3.044 1.00 91.62 82 LEU A O 1
ATOM 594 N N . PRO A 1 83 ? -10.801 -8.779 -4.525 1.00 87.69 83 PRO A N 1
ATOM 595 C CA . PRO A 1 83 ? -11.727 -7.933 -5.287 1.00 87.69 83 PRO A CA 1
ATOM 596 C C . PRO A 1 83 ? -12.893 -7.375 -4.456 1.00 87.69 83 PRO A C 1
ATOM 598 O O . PRO A 1 83 ? -13.408 -6.304 -4.766 1.00 87.69 83 PRO A O 1
ATOM 601 N N . ASP A 1 84 ? -13.280 -8.068 -3.382 1.00 89.00 84 ASP A N 1
ATOM 602 C CA . ASP A 1 84 ? -14.406 -7.685 -2.520 1.00 89.00 84 ASP A CA 1
ATOM 603 C C . ASP A 1 84 ? -13.984 -6.874 -1.282 1.00 89.00 84 ASP A C 1
ATOM 605 O O . ASP A 1 84 ? -14.814 -6.551 -0.429 1.00 89.00 84 ASP A O 1
ATOM 609 N N . ALA A 1 85 ? -12.693 -6.565 -1.133 1.00 90.00 85 ALA A N 1
ATOM 610 C CA . ALA A 1 85 ? -12.207 -5.833 0.028 1.00 90.00 85 ALA A CA 1
ATOM 611 C C . ALA A 1 85 ? -12.635 -4.354 -0.015 1.00 90.00 85 ALA A C 1
ATOM 613 O O . ALA A 1 85 ? -12.438 -3.661 -1.011 1.00 90.00 85 ALA A O 1
ATOM 614 N N . ASP A 1 86 ? -13.161 -3.841 1.101 1.00 92.44 86 ASP A N 1
ATOM 615 C CA . ASP A 1 86 ? -13.402 -2.405 1.286 1.00 92.44 86 ASP A CA 1
ATOM 616 C C . ASP A 1 86 ? -12.061 -1.696 1.514 1.00 92.44 86 ASP A C 1
ATOM 618 O O . ASP A 1 86 ? -11.424 -1.861 2.560 1.00 92.44 86 ASP A O 1
ATOM 622 N N . VAL A 1 87 ? -11.613 -0.934 0.515 1.00 94.69 87 VAL A N 1
ATOM 623 C CA . VAL A 1 87 ? -10.312 -0.266 0.504 1.00 94.69 87 VAL A CA 1
ATOM 624 C C . VAL A 1 87 ? -10.440 1.186 0.043 1.00 94.69 87 VAL A C 1
ATOM 626 O O . VAL A 1 87 ? -11.020 1.484 -0.996 1.00 94.69 87 VAL A O 1
ATOM 629 N N . SER A 1 88 ? -9.852 2.114 0.803 1.00 94.56 88 SER A N 1
ATOM 630 C CA . SER A 1 88 ? -9.622 3.493 0.349 1.00 94.56 88 SER A CA 1
ATOM 631 C C . SER A 1 88 ? -8.184 3.699 -0.107 1.00 94.56 88 SER A C 1
ATOM 633 O O . SER A 1 88 ? -7.265 3.066 0.411 1.00 94.56 88 SER A O 1
ATOM 635 N N . TYR A 1 89 ? -7.995 4.629 -1.040 1.00 94.00 89 TYR A N 1
ATOM 636 C CA . TYR A 1 89 ? -6.705 4.981 -1.623 1.00 94.00 89 TYR A CA 1
ATOM 637 C C . TYR A 1 89 ? -6.234 6.360 -1.133 1.00 94.00 89 TYR A C 1
ATOM 639 O O . TYR A 1 89 ? -7.043 7.278 -1.047 1.00 94.00 89 TYR A O 1
ATOM 647 N N . MET A 1 90 ? -4.936 6.501 -0.833 1.00 94.75 90 MET A N 1
ATOM 648 C CA . MET A 1 90 ? -4.281 7.766 -0.436 1.00 94.75 90 MET A CA 1
ATOM 649 C C . MET A 1 90 ? -4.967 8.514 0.724 1.00 94.75 90 MET A C 1
ATOM 651 O O . MET A 1 90 ? -5.202 9.717 0.652 1.00 94.75 90 MET A O 1
ATOM 655 N N . VAL A 1 91 ? -5.257 7.797 1.812 1.00 95.06 91 VAL A N 1
ATOM 656 C CA . VAL A 1 91 ? -5.924 8.326 3.014 1.00 95.06 91 VAL A CA 1
ATOM 657 C C . VAL A 1 91 ? -4.919 9.030 3.920 1.00 95.06 91 VAL A C 1
ATOM 659 O O . VAL A 1 91 ? -3.890 8.448 4.284 1.00 95.06 91 VAL A O 1
ATOM 662 N N . TYR A 1 92 ? -5.215 10.255 4.342 1.00 94.62 92 TYR A N 1
ATOM 663 C CA . TYR A 1 92 ? -4.353 10.973 5.279 1.00 94.62 92 TYR A CA 1
ATOM 664 C C . TYR A 1 92 ? -4.578 10.481 6.716 1.00 94.62 92 TYR A C 1
ATOM 666 O O . TYR A 1 92 ? -5.720 10.275 7.125 1.00 94.62 92 TYR A O 1
ATOM 674 N N . PRO A 1 93 ? -3.520 10.329 7.538 1.00 94.94 93 PRO A N 1
ATOM 675 C CA . PRO A 1 93 ? -3.680 9.887 8.924 1.00 94.94 93 PRO A CA 1
ATOM 676 C C . PRO A 1 93 ? -4.593 10.770 9.776 1.00 94.94 93 PRO A C 1
ATOM 678 O O . PRO A 1 93 ? -5.244 10.272 10.691 1.00 94.94 93 PRO A O 1
ATOM 681 N N . SER A 1 94 ? -4.683 12.062 9.456 1.00 92.62 94 SER A N 1
ATOM 682 C CA . SER A 1 94 ? -5.582 13.011 10.119 1.00 92.62 94 SER A CA 1
ATOM 683 C C . SER A 1 94 ? -7.065 12.636 10.007 1.00 92.62 94 SER A C 1
ATOM 685 O O . SER A 1 94 ? -7.859 13.073 10.836 1.00 92.62 94 SER A O 1
ATOM 687 N N . GLU A 1 95 ? -7.448 11.797 9.039 1.00 92.75 95 GLU A N 1
ATOM 688 C CA . GLU A 1 95 ? -8.823 11.307 8.880 1.00 92.75 95 GLU A CA 1
ATOM 689 C C . GLU A 1 95 ? -9.228 10.284 9.951 1.00 92.75 95 GLU A C 1
ATOM 691 O O . GLU A 1 95 ? -10.416 10.088 10.200 1.00 92.75 95 GLU A O 1
ATOM 696 N N . PHE A 1 96 ? -8.259 9.623 10.592 1.00 92.38 96 PHE A N 1
ATOM 697 C CA . PHE A 1 96 ? -8.518 8.603 11.614 1.00 92.38 96 PHE A CA 1
ATOM 698 C C . PHE A 1 96 ? -7.739 8.812 12.918 1.00 92.38 96 PHE A C 1
ATOM 700 O O . PHE A 1 96 ? -7.952 8.069 13.871 1.00 92.38 96 PHE A O 1
ATOM 707 N N . ALA A 1 97 ? -6.851 9.803 12.989 1.00 92.19 97 ALA A N 1
ATOM 708 C CA . ALA A 1 97 ? -6.062 10.119 14.171 1.00 92.19 97 ALA A CA 1
ATOM 709 C C . ALA A 1 97 ? -5.961 11.639 14.363 1.00 92.19 97 ALA A C 1
ATOM 711 O O . ALA A 1 97 ? -5.374 12.357 13.553 1.00 92.19 97 ALA A O 1
ATOM 712 N N . ALA A 1 98 ? -6.519 12.136 15.468 1.00 89.38 98 ALA A N 1
ATOM 713 C CA . ALA A 1 98 ? -6.453 13.551 15.811 1.00 89.38 98 ALA A CA 1
ATOM 714 C C . ALA A 1 98 ? -5.017 13.977 16.167 1.00 89.38 98 ALA A C 1
ATOM 716 O O . ALA A 1 98 ? -4.271 13.226 16.790 1.00 89.38 98 ALA A O 1
ATOM 717 N N . GLY A 1 99 ? -4.640 15.205 15.798 1.00 87.31 99 GLY A N 1
ATOM 718 C CA . GLY A 1 99 ? -3.333 15.781 16.140 1.00 87.31 99 GLY A CA 1
ATOM 719 C C . GLY A 1 99 ? -2.160 15.293 15.284 1.00 87.31 99 GLY A C 1
ATOM 720 O O . GLY A 1 99 ? -1.023 15.676 15.555 1.00 87.31 99 GLY A O 1
ATOM 721 N N . VAL A 1 100 ? -2.408 14.486 14.248 1.00 90.62 100 VAL A N 1
ATOM 722 C CA . VAL A 1 100 ? -1.365 14.103 13.289 1.00 90.62 100 VAL A CA 1
ATOM 723 C C . VAL A 1 100 ? -1.090 15.250 12.318 1.00 90.62 100 VAL A C 1
ATOM 725 O O . VAL A 1 100 ? -2.007 15.914 11.838 1.00 90.62 100 VAL A O 1
ATOM 728 N N . SER A 1 101 ? 0.192 15.468 12.027 1.00 88.75 101 SER A N 1
ATOM 729 C CA . SER A 1 101 ? 0.660 16.457 11.058 1.00 88.75 101 SER A CA 1
ATOM 730 C C . SER A 1 101 ? 0.046 16.233 9.675 1.00 88.75 101 SER A C 1
ATOM 732 O O . SER A 1 101 ? 0.041 15.115 9.163 1.00 88.75 101 SER A O 1
ATOM 734 N N . GLU A 1 102 ? -0.357 17.312 9.002 1.00 85.25 102 GLU A N 1
ATOM 735 C CA . GLU A 1 102 ? -0.787 17.272 7.593 1.00 85.25 102 GLU A CA 1
ATOM 736 C C . GLU A 1 102 ? 0.336 16.826 6.641 1.00 85.25 102 GLU A C 1
ATOM 738 O O . GLU A 1 102 ? 0.087 16.446 5.500 1.00 85.25 102 GLU A O 1
ATOM 743 N N . LYS A 1 103 ? 1.590 16.862 7.111 1.00 88.38 103 LYS A N 1
ATOM 744 C CA . LYS A 1 103 ? 2.761 16.393 6.360 1.00 88.38 103 LYS A CA 1
ATOM 745 C C . LYS A 1 103 ? 3.039 14.902 6.552 1.00 88.38 103 LYS A C 1
ATOM 747 O O . LYS A 1 103 ? 3.965 14.395 5.919 1.00 88.38 103 LYS A O 1
ATOM 752 N N . ALA A 1 104 ? 2.306 14.214 7.430 1.00 93.00 104 ALA A N 1
ATOM 753 C CA . ALA A 1 104 ? 2.450 12.775 7.607 1.00 93.00 104 ALA A CA 1
ATOM 754 C C . ALA A 1 104 ? 2.208 12.051 6.276 1.00 93.00 104 ALA A C 1
ATOM 756 O O . ALA A 1 104 ? 1.409 12.486 5.444 1.00 93.00 104 ALA A O 1
ATOM 757 N N . LEU A 1 105 ? 2.926 10.949 6.052 1.00 93.75 105 LEU A N 1
ATOM 758 C CA . LEU A 1 105 ? 2.833 10.234 4.784 1.00 93.75 105 LEU A CA 1
ATOM 759 C C . LEU A 1 105 ? 1.423 9.627 4.639 1.00 93.75 105 LEU A C 1
ATOM 761 O O . LEU A 1 105 ? 1.001 8.906 5.544 1.00 93.75 105 LEU A O 1
ATOM 765 N N . PRO A 1 106 ? 0.706 9.831 3.522 1.00 95.31 106 PRO A N 1
ATOM 766 C CA . PRO A 1 106 ? -0.585 9.185 3.318 1.00 95.31 106 PRO A CA 1
ATOM 767 C C . PRO A 1 106 ? -0.492 7.655 3.348 1.00 95.31 106 PRO A C 1
ATOM 769 O O . PRO A 1 106 ? 0.462 7.042 2.849 1.00 95.31 106 PRO A O 1
ATOM 772 N N . VAL A 1 107 ? -1.521 7.023 3.909 1.00 96.75 107 VAL A N 1
ATOM 773 C CA . VAL A 1 107 ? -1.739 5.586 3.772 1.00 96.75 107 VAL A CA 1
ATOM 774 C C . VAL A 1 107 ? -2.167 5.323 2.338 1.00 96.75 107 VAL A C 1
ATOM 776 O O . VAL A 1 107 ? -3.197 5.817 1.891 1.00 96.75 107 VAL A O 1
ATOM 779 N N . HIS A 1 108 ? -1.383 4.537 1.607 1.00 95.88 108 HIS A N 1
ATOM 780 C CA . HIS A 1 108 ? -1.647 4.351 0.187 1.00 95.88 108 HIS A CA 1
ATOM 781 C C . HIS A 1 108 ? -2.869 3.459 -0.036 1.00 95.88 108 HIS A C 1
ATOM 783 O O . HIS A 1 108 ? -3.674 3.770 -0.906 1.00 95.88 108 HIS A O 1
ATOM 789 N N . PHE A 1 109 ? -3.046 2.413 0.780 1.00 96.81 109 PHE A N 1
ATOM 790 C CA . PHE A 1 109 ? -4.260 1.592 0.790 1.00 96.81 109 PHE A CA 1
ATOM 791 C C . PHE A 1 109 ? -4.717 1.328 2.224 1.00 96.81 109 PHE A C 1
ATOM 793 O O . PHE A 1 109 ? -3.983 0.726 3.010 1.00 96.81 109 PHE A O 1
ATOM 800 N N . LEU A 1 110 ? -5.923 1.774 2.570 1.00 97.31 110 LEU A N 1
ATOM 801 C CA . LEU A 1 110 ? -6.533 1.561 3.879 1.00 97.31 110 LEU A CA 1
ATOM 802 C C . LEU A 1 110 ? -7.715 0.603 3.750 1.00 97.31 110 LEU A C 1
ATOM 804 O O . LEU A 1 110 ? -8.765 0.981 3.237 1.00 97.31 110 LEU A O 1
ATOM 808 N N . PHE A 1 111 ? -7.542 -0.617 4.245 1.00 96.56 111 PHE A N 1
ATOM 809 C CA . PHE A 1 111 ? -8.579 -1.636 4.280 1.00 96.56 111 PHE A CA 1
ATOM 810 C C . PHE A 1 111 ? -9.467 -1.487 5.502 1.00 96.56 111 PHE A C 1
ATOM 812 O O . PHE A 1 111 ? -8.985 -1.207 6.611 1.00 96.56 111 PHE A O 1
ATOM 819 N N . ARG A 1 112 ? -10.753 -1.767 5.313 1.00 94.94 112 ARG A N 1
ATOM 820 C CA . ARG A 1 112 ? -11.755 -1.744 6.368 1.00 94.94 112 ARG A CA 1
ATOM 821 C C . ARG A 1 112 ? -12.378 -3.112 6.588 1.00 94.94 112 ARG A C 1
ATOM 823 O O . ARG A 1 112 ? -12.599 -3.881 5.660 1.00 94.94 112 ARG A O 1
ATOM 830 N N . LYS A 1 113 ? -12.707 -3.378 7.848 1.00 92.62 113 LYS A N 1
ATOM 831 C CA . LYS A 1 113 ? -13.507 -4.520 8.285 1.00 92.62 113 LYS A CA 1
ATOM 832 C C . LYS A 1 113 ? -14.786 -3.986 8.908 1.00 92.62 113 LYS A C 1
ATOM 834 O O . LYS A 1 113 ? -14.723 -3.241 9.886 1.00 92.62 113 LYS A O 1
ATOM 839 N N . ALA A 1 114 ? -15.936 -4.333 8.328 1.00 89.56 114 ALA A N 1
ATOM 840 C CA . ALA A 1 114 ? -17.244 -3.828 8.757 1.00 89.56 114 ALA A CA 1
ATOM 841 C C . ALA A 1 114 ? -17.272 -2.286 8.907 1.00 89.56 114 ALA A C 1
ATOM 843 O O . ALA A 1 114 ? -17.709 -1.751 9.927 1.00 89.56 114 ALA A O 1
ATOM 844 N N . GLY A 1 115 ? -16.726 -1.570 7.915 1.00 87.75 115 GLY A N 1
ATOM 845 C CA . GLY A 1 115 ? -16.679 -0.103 7.878 1.00 87.75 115 GLY A CA 1
ATOM 846 C C . GLY A 1 115 ? -15.621 0.556 8.774 1.00 87.75 115 GLY A C 1
ATOM 847 O O . GLY A 1 115 ? -15.519 1.782 8.781 1.00 87.75 115 GLY A O 1
ATOM 848 N N . ARG A 1 116 ? -14.807 -0.209 9.516 1.00 92.62 116 ARG A N 1
ATOM 849 C CA . ARG A 1 116 ? -13.748 0.330 10.391 1.00 92.62 116 ARG A CA 1
ATOM 850 C C . ARG A 1 116 ? -12.349 0.082 9.826 1.00 92.62 116 ARG A C 1
ATOM 852 O O . ARG A 1 116 ? -12.100 -1.038 9.383 1.00 92.62 116 ARG A O 1
ATOM 859 N N . PRO A 1 117 ? -11.423 1.059 9.881 1.00 95.75 117 PRO A N 1
ATOM 860 C CA . PRO A 1 117 ? -10.024 0.857 9.501 1.00 95.75 117 PRO A CA 1
ATOM 861 C C . PRO A 1 117 ? -9.388 -0.343 10.216 1.00 95.75 117 PRO A C 1
ATOM 863 O O . PRO A 1 117 ? -9.457 -0.441 11.440 1.00 95.75 117 PRO A O 1
ATOM 866 N N . ALA A 1 118 ? -8.770 -1.248 9.457 1.00 96.12 118 ALA A N 1
ATOM 867 C CA . ALA A 1 118 ? -8.201 -2.494 9.979 1.00 96.12 118 ALA A CA 1
ATOM 868 C C . ALA A 1 118 ? -6.744 -2.710 9.548 1.00 96.12 118 ALA A C 1
ATOM 870 O O . ALA A 1 118 ? -5.905 -3.070 10.378 1.00 96.12 118 ALA A O 1
ATOM 871 N N . VAL A 1 119 ? -6.417 -2.463 8.274 1.00 97.38 119 VAL A N 1
ATOM 872 C CA . VAL A 1 119 ? -5.061 -2.648 7.729 1.00 97.38 119 VAL A CA 1
ATOM 873 C C . VAL A 1 119 ? -4.673 -1.454 6.864 1.00 97.38 119 VAL A C 1
ATOM 875 O O . VAL A 1 119 ? -5.395 -1.098 5.944 1.00 97.38 119 VAL A O 1
ATOM 878 N N . ALA A 1 120 ? -3.516 -0.859 7.130 1.00 97.25 120 ALA A N 1
ATOM 879 C CA . ALA A 1 120 ? -2.919 0.216 6.351 1.00 97.25 120 ALA A CA 1
ATOM 880 C C . ALA A 1 120 ? -1.684 -0.312 5.616 1.00 97.25 120 ALA A C 1
ATOM 882 O O . ALA A 1 120 ? -0.714 -0.725 6.254 1.00 97.25 120 ALA A O 1
ATOM 883 N N . VAL A 1 121 ? -1.698 -0.281 4.286 1.00 95.81 121 VAL A N 1
ATOM 884 C CA . VAL A 1 121 ? -0.533 -0.582 3.447 1.00 95.81 121 VAL A CA 1
ATOM 885 C C . VAL A 1 121 ? 0.112 0.729 3.015 1.00 95.81 121 VAL A C 1
ATOM 887 O O . VAL A 1 121 ? -0.540 1.602 2.435 1.00 95.81 121 VAL A O 1
ATOM 890 N N . VAL A 1 122 ? 1.401 0.880 3.319 1.00 94.44 122 VAL A N 1
ATOM 891 C CA . VAL A 1 122 ? 2.150 2.119 3.084 1.00 94.44 122 VAL A CA 1
ATOM 892 C C . VAL A 1 122 ? 3.452 1.825 2.366 1.00 94.44 122 VAL A C 1
ATOM 894 O O . VAL A 1 122 ? 4.276 1.036 2.841 1.00 94.44 122 VAL A O 1
ATOM 897 N N . MET A 1 123 ? 3.649 2.508 1.242 1.00 92.00 123 MET A N 1
ATOM 898 C CA . MET A 1 123 ? 4.852 2.383 0.438 1.00 92.00 123 MET A CA 1
ATOM 899 C C . MET A 1 123 ? 5.899 3.372 0.912 1.00 92.00 123 MET A C 1
ATOM 901 O O . MET A 1 123 ? 5.609 4.534 1.191 1.00 92.00 123 MET A O 1
ATOM 905 N N . VAL A 1 124 ? 7.126 2.887 1.031 1.00 89.69 124 VAL A N 1
ATOM 906 C CA . VAL A 1 124 ? 8.266 3.654 1.524 1.00 89.69 124 VAL A CA 1
ATOM 907 C C . VAL A 1 124 ? 9.511 3.303 0.730 1.00 89.69 124 VAL A C 1
ATOM 909 O O . VAL A 1 124 ? 9.614 2.240 0.127 1.00 89.69 124 VAL A O 1
ATOM 912 N N . THR A 1 125 ? 10.498 4.178 0.771 1.00 85.44 125 THR A N 1
ATOM 913 C CA . THR A 1 125 ? 11.816 3.932 0.190 1.00 85.44 125 THR A CA 1
ATOM 914 C C . THR A 1 125 ? 12.749 3.281 1.209 1.00 85.44 125 THR A C 1
ATOM 916 O O . THR A 1 125 ? 12.544 3.415 2.424 1.00 85.44 125 THR A O 1
ATOM 919 N N . ALA A 1 126 ? 13.799 2.599 0.741 1.00 80.06 126 ALA A N 1
ATOM 920 C CA . ALA A 1 126 ? 14.785 1.965 1.624 1.00 80.06 126 ALA A CA 1
ATOM 921 C C . ALA A 1 126 ? 15.501 2.992 2.519 1.00 80.06 126 ALA A C 1
ATOM 923 O O . ALA A 1 126 ? 15.814 2.704 3.673 1.00 80.06 126 ALA A O 1
ATOM 924 N N . ASN A 1 127 ? 15.669 4.221 2.025 1.00 80.50 127 ASN A N 1
ATOM 925 C CA . ASN A 1 127 ? 16.283 5.318 2.777 1.00 80.50 127 ASN A CA 1
ATOM 926 C C . ASN A 1 127 ? 15.264 6.173 3.553 1.00 80.50 127 ASN A C 1
ATOM 928 O O . ASN A 1 127 ? 15.631 6.860 4.502 1.00 80.50 127 ASN A O 1
ATOM 932 N N . GLY A 1 128 ? 13.985 6.158 3.164 1.00 83.75 128 GLY A N 1
ATOM 933 C CA . GLY A 1 128 ? 12.960 7.062 3.698 1.00 83.75 128 GLY A CA 1
ATOM 934 C C . GLY A 1 128 ? 12.067 6.468 4.787 1.00 83.75 128 GLY A C 1
ATOM 935 O O . GLY A 1 128 ? 11.334 7.211 5.437 1.00 83.75 128 GLY A O 1
ATOM 936 N N . TYR A 1 129 ? 12.117 5.156 5.035 1.00 87.50 129 TYR A N 1
ATOM 937 C CA . TYR A 1 129 ? 11.185 4.487 5.958 1.00 87.50 129 TYR A CA 1
ATOM 938 C C . TYR A 1 129 ? 11.274 4.928 7.431 1.00 87.50 129 TYR A C 1
ATOM 940 O O . TYR A 1 129 ? 10.364 4.623 8.200 1.00 87.50 129 TYR A O 1
ATOM 948 N N . LYS A 1 130 ? 12.364 5.596 7.832 1.00 89.19 130 LYS A N 1
ATOM 949 C CA . LYS A 1 130 ? 12.567 6.161 9.183 1.00 89.19 130 LYS A CA 1
ATOM 950 C C . LYS A 1 130 ? 12.323 7.667 9.259 1.00 89.19 130 LYS A C 1
ATOM 952 O O . LYS A 1 130 ? 12.530 8.256 10.313 1.00 89.19 130 LYS A O 1
ATOM 957 N N . THR A 1 131 ? 11.927 8.302 8.158 1.00 91.56 131 THR A N 1
ATOM 958 C CA . THR A 1 131 ? 11.609 9.734 8.175 1.00 91.56 131 THR A CA 1
ATOM 959 C C . THR A 1 131 ? 10.433 10.007 9.108 1.00 91.56 131 THR A C 1
ATOM 961 O O . THR A 1 131 ? 9.544 9.166 9.260 1.00 91.56 131 THR A O 1
ATOM 964 N N . THR A 1 132 ? 10.417 11.196 9.713 1.00 94.12 132 THR A N 1
ATOM 965 C CA . THR A 1 132 ? 9.387 11.606 10.677 1.00 94.12 132 THR A CA 1
ATOM 966 C C . THR A 1 132 ? 7.978 11.390 10.130 1.00 94.12 132 THR A C 1
ATOM 968 O O . THR A 1 132 ? 7.162 10.770 10.795 1.00 94.12 132 THR A O 1
ATOM 971 N N . HIS A 1 133 ? 7.726 11.773 8.876 1.00 93.38 133 HIS A N 1
ATOM 972 C CA . HIS A 1 133 ? 6.413 11.629 8.241 1.00 93.38 133 HIS A CA 1
ATOM 973 C C . HIS A 1 133 ? 5.936 10.176 8.119 1.00 93.38 133 HIS A C 1
ATOM 975 O O . HIS A 1 133 ? 4.746 9.913 8.252 1.00 93.38 133 HIS A O 1
ATOM 981 N N . VAL A 1 134 ? 6.843 9.221 7.882 1.00 93.44 134 VAL A N 1
ATOM 982 C CA . VAL A 1 134 ? 6.503 7.786 7.840 1.00 93.44 134 VAL A CA 1
ATOM 983 C C . VAL A 1 134 ? 6.234 7.254 9.245 1.00 93.44 134 VAL A C 1
ATOM 985 O O . VAL A 1 134 ? 5.315 6.461 9.453 1.00 93.44 134 VAL A O 1
ATOM 988 N N . MET A 1 135 ? 7.055 7.671 10.208 1.00 94.69 135 MET A N 1
ATOM 989 C CA . MET A 1 135 ? 6.939 7.239 11.599 1.00 94.69 135 MET A CA 1
ATOM 990 C C . MET A 1 135 ? 5.660 7.774 12.252 1.00 94.69 135 MET A C 1
ATOM 992 O O . MET A 1 135 ? 4.995 7.019 12.956 1.00 94.69 135 MET A O 1
ATOM 996 N N . GLU A 1 136 ? 5.274 9.018 11.962 1.00 94.81 136 GLU A N 1
ATOM 997 C CA . GLU A 1 136 ? 4.003 9.617 12.390 1.00 94.81 136 GLU A CA 1
ATOM 998 C C . GLU A 1 136 ? 2.804 8.804 11.892 1.00 94.81 136 GLU A C 1
ATOM 1000 O O . GLU A 1 136 ? 1.939 8.443 12.687 1.00 94.81 136 GLU A O 1
ATOM 1005 N N . THR A 1 137 ? 2.775 8.426 10.610 1.00 96.12 137 THR A N 1
ATOM 1006 C CA . THR A 1 137 ? 1.701 7.579 10.065 1.00 96.12 137 THR A CA 1
ATOM 1007 C C . THR A 1 137 ? 1.658 6.203 10.725 1.00 96.12 137 THR A C 1
ATOM 1009 O O . THR A 1 137 ? 0.579 5.694 11.039 1.00 96.12 137 THR A O 1
ATOM 1012 N N . ALA A 1 138 ? 2.820 5.589 10.964 1.00 96.25 138 ALA A N 1
ATOM 1013 C CA . ALA A 1 138 ? 2.892 4.294 11.632 1.00 96.25 138 ALA A CA 1
ATOM 1014 C C . ALA A 1 138 ? 2.380 4.363 13.081 1.00 96.25 138 ALA A C 1
ATOM 1016 O O . ALA A 1 138 ? 1.642 3.474 13.515 1.00 96.25 138 ALA A O 1
ATOM 1017 N N . GLU A 1 139 ? 2.728 5.420 13.815 1.00 96.19 139 GLU A N 1
ATOM 1018 C CA . GLU A 1 139 ? 2.263 5.633 15.186 1.00 96.19 139 GLU A CA 1
ATOM 1019 C C . GLU A 1 139 ? 0.760 5.950 15.228 1.00 96.19 139 GLU A C 1
ATOM 1021 O O . GLU A 1 139 ? 0.039 5.362 16.032 1.00 96.19 139 GLU A O 1
ATOM 1026 N N . ALA A 1 140 ? 0.254 6.763 14.296 1.00 96.44 140 ALA A N 1
ATOM 1027 C CA . ALA A 1 140 ? -1.177 7.021 14.142 1.00 96.44 140 ALA A CA 1
ATOM 1028 C C . ALA A 1 140 ? -1.974 5.725 13.912 1.00 96.44 140 ALA A C 1
ATOM 1030 O O . ALA A 1 140 ? -3.018 5.509 14.533 1.00 96.44 140 ALA A O 1
ATOM 1031 N N . CYS A 1 141 ? -1.463 4.825 13.064 1.00 96.56 141 CYS A N 1
ATOM 1032 C CA . CYS A 1 141 ? -2.067 3.508 12.853 1.00 96.56 141 CYS A CA 1
ATOM 1033 C C . CYS A 1 141 ? -2.059 2.680 14.142 1.00 96.56 141 CYS A C 1
ATOM 1035 O O . CYS A 1 141 ? -3.078 2.104 14.521 1.00 96.56 141 CYS A O 1
ATOM 1037 N N . LYS A 1 142 ? -0.924 2.648 14.847 1.00 96.19 142 LYS A N 1
ATOM 1038 C CA . LYS A 1 142 ? -0.759 1.890 16.091 1.00 96.19 142 LYS A CA 1
ATOM 1039 C C . LYS A 1 142 ? -1.728 2.349 17.182 1.00 96.19 142 LYS A C 1
ATOM 1041 O O . LYS A 1 142 ? -2.368 1.500 17.799 1.00 96.19 142 LYS A O 1
ATOM 1046 N N . GLN A 1 143 ? -1.863 3.656 17.396 1.00 95.56 143 GLN A N 1
ATOM 1047 C CA . GLN A 1 143 ? -2.756 4.233 18.410 1.00 95.56 143 GLN A CA 1
ATOM 1048 C C . GLN A 1 143 ? -4.232 3.908 18.152 1.00 95.56 143 GLN A C 1
ATOM 1050 O O . GLN A 1 143 ? -4.998 3.745 19.096 1.00 95.56 143 GLN A O 1
ATOM 1055 N N . ASN A 1 144 ? -4.610 3.739 16.884 1.00 95.25 144 ASN A N 1
ATOM 1056 C CA . ASN A 1 144 ? -5.977 3.419 16.473 1.00 95.25 144 ASN A CA 1
ATOM 1057 C C . ASN A 1 144 ? -6.203 1.920 16.213 1.00 95.25 144 ASN A C 1
ATOM 1059 O O . ASN A 1 144 ? -7.236 1.532 15.673 1.00 95.25 144 ASN A O 1
ATOM 1063 N N . GLY A 1 145 ? -5.248 1.056 16.579 1.00 95.00 145 GLY A N 1
ATOM 1064 C CA . GLY A 1 145 ? -5.376 -0.395 16.411 1.00 95.00 145 GLY A CA 1
ATOM 1065 C C . GLY A 1 145 ? -5.337 -0.878 14.954 1.00 95.00 145 GLY A C 1
ATOM 1066 O O . GLY A 1 145 ? -5.708 -2.019 14.680 1.00 95.00 145 GLY A O 1
ATOM 1067 N N . ILE A 1 146 ? -4.863 -0.046 14.027 1.00 97.31 146 ILE A N 1
ATOM 1068 C CA . ILE A 1 146 ? -4.754 -0.352 12.598 1.00 97.31 146 ILE A CA 1
ATOM 1069 C C . ILE A 1 146 ? -3.433 -1.085 12.345 1.00 97.31 146 ILE A C 1
ATOM 1071 O O . ILE A 1 146 ? -2.351 -0.639 12.742 1.00 97.31 146 ILE A O 1
ATOM 1075 N N . ARG A 1 147 ? -3.490 -2.228 11.657 1.00 96.69 147 ARG A N 1
ATOM 1076 C CA . ARG A 1 147 ? -2.292 -2.996 11.297 1.00 96.69 147 ARG A CA 1
ATOM 1077 C C . ARG A 1 147 ? -1.514 -2.281 10.204 1.00 96.69 147 ARG A C 1
ATOM 1079 O O . ARG A 1 147 ? -2.008 -2.110 9.100 1.00 96.69 147 ARG A O 1
ATOM 1086 N N . TYR A 1 148 ? -0.276 -1.916 10.506 1.00 95.00 148 TYR A N 1
ATOM 1087 C CA . TYR A 1 148 ? 0.603 -1.222 9.574 1.00 95.00 148 TYR A CA 1
ATOM 1088 C C . TYR A 1 148 ? 1.461 -2.212 8.775 1.00 95.00 148 TYR A C 1
ATOM 1090 O O . TYR A 1 148 ? 2.319 -2.901 9.335 1.00 95.00 148 TYR A O 1
ATOM 1098 N N . VAL A 1 149 ? 1.248 -2.276 7.463 1.00 93.75 149 VAL A N 1
ATOM 1099 C CA . VAL A 1 149 ? 2.027 -3.077 6.513 1.00 93.75 149 VAL A CA 1
ATOM 1100 C C . VAL A 1 149 ? 2.901 -2.138 5.691 1.00 93.75 149 VAL A C 1
ATOM 1102 O O . VAL A 1 149 ? 2.428 -1.365 4.862 1.00 93.75 149 VAL A O 1
ATOM 1105 N N . ARG A 1 150 ? 4.209 -2.212 5.926 1.00 90.75 150 ARG A N 1
ATOM 1106 C CA . ARG A 1 150 ? 5.205 -1.437 5.189 1.00 90.75 150 ARG A CA 1
ATOM 1107 C C . ARG A 1 150 ? 5.643 -2.190 3.939 1.00 90.75 150 ARG A C 1
ATOM 1109 O O . ARG A 1 150 ? 6.078 -3.335 4.041 1.00 90.75 150 ARG A O 1
ATOM 1116 N N . VAL A 1 151 ? 5.612 -1.512 2.800 1.00 88.62 151 VAL A N 1
ATOM 1117 C CA . VAL A 1 151 ? 6.046 -2.032 1.501 1.00 88.62 151 VAL A CA 1
ATOM 1118 C C . VAL A 1 151 ? 7.210 -1.182 0.999 1.00 88.62 151 VAL A C 1
ATOM 1120 O O . VAL A 1 151 ? 7.092 0.034 0.894 1.00 88.62 151 VAL A O 1
ATOM 1123 N N . PHE A 1 152 ? 8.355 -1.798 0.709 1.00 85.06 152 PHE A N 1
ATOM 1124 C CA . PHE A 1 152 ? 9.515 -1.072 0.187 1.00 85.06 152 PHE A CA 1
ATOM 1125 C C . PHE A 1 152 ? 9.429 -0.952 -1.338 1.00 85.06 152 PHE A C 1
ATOM 1127 O O . PHE A 1 152 ? 9.394 -1.963 -2.032 1.00 85.06 152 PHE A O 1
ATOM 1134 N N . ALA A 1 153 ? 9.386 0.284 -1.834 1.00 78.94 153 ALA A N 1
ATOM 1135 C CA . ALA A 1 153 ? 9.212 0.625 -3.244 1.00 78.94 153 ALA A CA 1
ATOM 1136 C C . ALA A 1 153 ? 10.519 0.649 -4.060 1.00 78.94 153 ALA A C 1
ATOM 1138 O O . ALA A 1 153 ? 10.473 0.635 -5.280 1.00 78.94 153 ALA A O 1
ATOM 1139 N N . GLU A 1 154 ? 11.664 0.691 -3.377 1.00 71.00 154 GLU A N 1
ATOM 1140 C CA . GLU A 1 154 ? 13.028 0.646 -3.946 1.00 71.00 154 GLU A CA 1
ATOM 1141 C C . GLU A 1 154 ? 13.809 -0.565 -3.405 1.00 71.00 154 GLU A C 1
ATOM 1143 O O . GLU A 1 154 ? 15.027 -0.537 -3.252 1.00 71.00 154 GLU A O 1
ATOM 1148 N N . GLY A 1 155 ? 13.080 -1.563 -2.924 1.00 55.53 155 GLY A N 1
ATOM 1149 C CA . GLY A 1 155 ? 13.657 -2.758 -2.344 1.00 55.53 155 GLY A CA 1
ATOM 1150 C C . GLY A 1 155 ? 12.780 -3.941 -2.683 1.00 55.53 155 GLY A C 1
ATOM 1151 O O . GLY A 1 155 ? 11.792 -3.806 -3.405 1.00 55.53 155 GLY A O 1
ATOM 1152 N N . CYS A 1 156 ? 13.107 -5.074 -2.066 1.00 50.19 156 CYS A N 1
ATOM 1153 C CA . CYS A 1 156 ? 12.498 -6.376 -2.281 1.00 50.19 156 CYS A CA 1
ATOM 1154 C C . CYS A 1 156 ? 11.031 -6.329 -2.744 1.00 50.19 156 CYS A C 1
ATOM 1156 O O . CYS A 1 156 ? 10.718 -6.891 -3.773 1.00 50.19 156 CYS A O 1
ATOM 1158 N N . TYR A 1 157 ? 10.135 -5.598 -2.076 1.00 53.78 157 TYR A N 1
ATOM 1159 C CA . TYR A 1 157 ? 8.706 -5.676 -2.371 1.00 53.78 157 TYR A CA 1
ATOM 1160 C C . TYR A 1 157 ? 8.241 -5.199 -3.755 1.00 53.78 157 TYR A C 1
ATOM 1162 O O . TYR A 1 157 ? 7.519 -5.933 -4.427 1.00 53.78 157 TYR A O 1
ATOM 1170 N N . ALA A 1 158 ? 8.613 -3.993 -4.185 1.00 52.00 158 ALA A N 1
ATOM 1171 C CA . ALA A 1 158 ? 8.307 -3.536 -5.543 1.00 52.00 158 ALA A CA 1
ATOM 1172 C C . ALA A 1 158 ? 9.269 -4.147 -6.571 1.00 52.00 158 ALA A C 1
ATOM 1174 O O . ALA A 1 158 ? 8.835 -4.469 -7.676 1.00 52.00 158 ALA A O 1
ATOM 1175 N N . ASP A 1 159 ? 10.521 -4.404 -6.181 1.00 52.94 159 ASP A N 1
ATOM 1176 C CA . ASP A 1 159 ? 11.526 -5.077 -7.015 1.00 52.94 159 ASP A CA 1
ATOM 1177 C C . ASP A 1 159 ? 11.057 -6.476 -7.448 1.00 52.94 159 ASP A C 1
ATOM 1179 O O . ASP A 1 159 ? 11.251 -6.886 -8.593 1.00 52.94 159 ASP A O 1
ATOM 1183 N N . TRP A 1 160 ? 10.352 -7.196 -6.565 1.00 57.41 160 TRP A N 1
ATOM 1184 C CA . TRP A 1 160 ? 9.735 -8.482 -6.886 1.00 57.41 160 TRP A CA 1
ATOM 1185 C C . TRP A 1 160 ? 8.674 -8.358 -7.975 1.00 57.41 160 TRP A C 1
ATOM 1187 O O . TRP A 1 160 ? 8.555 -9.247 -8.803 1.00 57.41 160 TRP A O 1
ATOM 1197 N N . ILE A 1 161 ? 7.908 -7.271 -8.013 1.00 53.53 161 ILE A N 1
ATOM 1198 C CA . ILE A 1 161 ? 6.780 -7.138 -8.947 1.00 53.53 161 ILE A CA 1
ATOM 1199 C C . ILE A 1 161 ? 7.225 -6.512 -10.285 1.00 53.53 161 ILE A C 1
ATOM 1201 O O . ILE A 1 161 ? 6.510 -6.605 -11.285 1.00 53.53 161 ILE A O 1
ATOM 1205 N N . VAL A 1 162 ? 8.413 -5.901 -10.325 1.00 49.38 162 VAL A N 1
ATOM 1206 C CA . VAL A 1 162 ? 9.014 -5.312 -11.536 1.00 49.38 162 VAL A CA 1
ATOM 1207 C C . VAL A 1 162 ? 10.025 -6.255 -12.201 1.00 49.38 162 VAL A C 1
ATOM 1209 O O . VAL A 1 162 ? 10.361 -6.065 -13.365 1.00 49.38 162 VAL A O 1
ATOM 1212 N N . GLY A 1 163 ? 10.432 -7.336 -11.531 1.00 45.78 163 GLY A N 1
ATOM 1213 C CA . GLY A 1 163 ? 11.261 -8.359 -12.154 1.00 45.78 163 GLY A CA 1
ATOM 1214 C C . GLY A 1 163 ? 12.687 -7.884 -12.403 1.00 45.78 163 GLY A C 1
ATOM 1215 O O . GLY A 1 163 ? 13.243 -8.257 -13.423 1.00 45.78 163 GLY A O 1
ATOM 1216 N N . THR A 1 164 ? 13.278 -7.098 -11.497 1.00 48.31 164 THR A N 1
ATOM 1217 C CA . THR A 1 164 ? 14.714 -6.769 -11.494 1.00 48.31 164 THR A CA 1
ATOM 1218 C C . THR A 1 164 ? 15.251 -6.660 -10.061 1.00 48.31 164 THR A C 1
ATOM 1220 O O . THR A 1 164 ? 14.694 -5.982 -9.205 1.00 48.31 164 THR A O 1
ATOM 1223 N N . LYS A 1 165 ? 16.337 -7.376 -9.776 1.00 48.94 165 LYS A N 1
ATOM 1224 C CA . LYS A 1 165 ? 17.040 -7.464 -8.497 1.00 48.94 165 LYS A CA 1
ATOM 1225 C C . LYS A 1 165 ? 18.173 -6.443 -8.514 1.00 48.94 165 LYS A C 1
ATOM 1227 O O . LYS A 1 165 ? 19.095 -6.572 -9.315 1.00 48.94 165 LYS A O 1
ATOM 1232 N N . TYR A 1 166 ? 18.117 -5.437 -7.645 1.00 51.84 166 TYR A N 1
ATOM 1233 C CA . TYR A 1 166 ? 19.167 -4.420 -7.546 1.00 51.84 166 TYR A CA 1
ATOM 1234 C C . TYR A 1 166 ? 20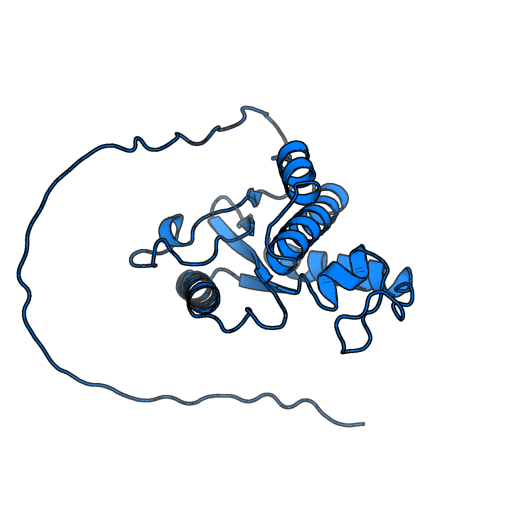.321 -4.894 -6.648 1.00 51.84 166 TYR A C 1
ATOM 1236 O O . TYR A 1 166 ? 20.100 -5.182 -5.466 1.00 51.84 166 TYR A O 1
ATOM 1244 N N . PRO A 1 167 ? 21.569 -4.955 -7.146 1.00 42.81 167 PRO A N 1
ATOM 1245 C CA . PRO A 1 167 ? 22.712 -5.354 -6.338 1.00 42.81 167 PRO A CA 1
ATOM 1246 C C . PRO A 1 167 ? 23.281 -4.154 -5.567 1.00 42.81 167 PRO A C 1
ATOM 1248 O O . PRO A 1 167 ? 24.353 -3.670 -5.887 1.00 42.81 167 PRO A O 1
ATOM 1251 N N . GLY A 1 168 ? 22.583 -3.654 -4.543 1.00 45.03 168 GLY A N 1
ATOM 1252 C CA . GLY A 1 168 ? 23.147 -2.776 -3.492 1.00 45.03 168 GLY A CA 1
ATOM 1253 C C . GLY A 1 168 ? 23.744 -1.411 -3.901 1.00 45.03 168 GLY A C 1
ATOM 1254 O O . GLY A 1 168 ? 24.026 -0.593 -3.028 1.00 45.03 168 GLY A O 1
ATOM 1255 N N . THR A 1 169 ? 23.905 -1.123 -5.189 1.00 42.34 169 THR A N 1
ATOM 1256 C CA . THR A 1 169 ? 24.323 0.153 -5.768 1.00 42.34 169 THR A CA 1
ATOM 1257 C C . THR A 1 169 ? 23.318 0.515 -6.858 1.00 42.34 169 THR A C 1
ATOM 1259 O O . THR A 1 169 ? 22.840 -0.344 -7.593 1.00 42.34 169 THR A O 1
ATOM 1262 N N . TYR A 1 170 ? 22.926 1.788 -6.926 1.00 46.00 170 TYR A N 1
ATOM 1263 C CA . TYR A 1 170 ? 21.873 2.312 -7.808 1.00 46.00 170 TYR A CA 1
ATOM 1264 C C . TYR A 1 170 ? 22.308 2.350 -9.291 1.00 46.00 170 TYR A C 1
ATOM 1266 O O . TYR A 1 170 ? 22.185 3.382 -9.947 1.00 46.00 170 TYR A O 1
ATOM 1274 N N . SER A 1 171 ? 22.862 1.259 -9.821 1.00 42.34 171 SER A N 1
ATOM 1275 C CA . SER A 1 171 ? 23.228 1.110 -11.229 1.00 42.34 171 SER A CA 1
ATOM 1276 C C . SER A 1 171 ? 22.250 0.159 -11.915 1.00 42.34 171 SER A C 1
ATOM 1278 O O . SER A 1 171 ? 22.132 -1.009 -11.547 1.00 42.34 171 SER A O 1
ATOM 1280 N N . ALA A 1 172 ? 21.541 0.663 -12.926 1.00 49.03 172 ALA A N 1
ATOM 1281 C CA . ALA A 1 172 ? 20.599 -0.111 -13.735 1.00 49.03 172 ALA A CA 1
ATOM 1282 C C . ALA A 1 172 ? 21.279 -1.227 -14.560 1.00 49.03 172 ALA A C 1
ATOM 1284 O O . ALA A 1 172 ? 20.608 -2.146 -15.024 1.00 49.03 172 ALA A O 1
ATOM 1285 N N . GLU A 1 173 ? 22.605 -1.175 -14.710 1.00 45.84 173 GLU A N 1
ATOM 1286 C CA . GLU A 1 173 ? 23.384 -2.015 -15.628 1.00 45.84 173 GLU A CA 1
ATOM 1287 C C . GLU A 1 173 ? 23.668 -3.434 -15.101 1.00 45.84 173 GLU A C 1
ATOM 1289 O O . GLU A 1 173 ? 24.174 -4.271 -15.840 1.00 45.84 173 GLU A O 1
ATOM 1294 N N . THR A 1 174 ? 23.327 -3.739 -13.843 1.00 48.75 174 THR A N 1
ATOM 1295 C CA . THR A 1 174 ? 23.594 -5.048 -13.197 1.00 48.75 174 THR A CA 1
ATOM 1296 C C . THR A 1 174 ? 22.343 -5.717 -12.623 1.00 48.75 174 THR A C 1
ATOM 1298 O O . THR A 1 174 ? 22.431 -6.603 -11.776 1.00 48.75 174 THR A O 1
ATOM 1301 N N . SER A 1 175 ? 21.159 -5.294 -13.067 1.00 55.50 175 SER A N 1
ATOM 1302 C CA . SER A 1 175 ? 19.906 -5.815 -12.525 1.00 55.50 175 SER A CA 1
ATOM 1303 C C . SER A 1 175 ? 19.491 -7.143 -13.183 1.00 55.50 175 SER A C 1
ATOM 1305 O O . SER A 1 175 ? 19.247 -7.209 -14.384 1.00 55.50 175 SER A O 1
ATOM 1307 N N . GLU A 1 176 ? 19.431 -8.220 -12.393 1.00 59.25 176 GLU A N 1
ATOM 1308 C CA . GLU A 1 176 ? 18.973 -9.548 -12.839 1.00 59.25 176 GLU A CA 1
ATOM 1309 C C . GLU A 1 176 ? 17.470 -9.706 -12.618 1.00 59.25 176 GLU A C 1
ATOM 1311 O O . GLU A 1 176 ? 16.972 -9.257 -11.586 1.00 59.25 176 GLU A O 1
ATOM 1316 N N . PRO A 1 177 ? 16.721 -10.382 -13.500 1.00 64.88 177 PRO A N 1
ATOM 1317 C CA . PRO A 1 177 ? 15.300 -10.540 -13.282 1.00 64.88 177 PRO A CA 1
ATOM 1318 C C . PRO A 1 177 ? 14.961 -11.359 -12.033 1.00 64.88 177 PRO A C 1
ATOM 1320 O O . PRO A 1 177 ? 15.578 -12.383 -11.747 1.00 64.88 177 PRO A O 1
ATOM 1323 N N . VAL A 1 178 ? 13.963 -10.902 -11.269 1.00 69.25 178 VAL A N 1
ATOM 1324 C CA . VAL A 1 178 ? 13.455 -11.652 -10.110 1.00 69.25 178 VAL A CA 1
ATOM 1325 C C . VAL A 1 178 ? 12.686 -12.877 -10.606 1.00 69.25 178 VAL A C 1
ATOM 1327 O O . VAL A 1 178 ? 11.875 -12.770 -11.524 1.00 69.25 178 VAL A O 1
ATOM 1330 N N . SER A 1 179 ? 12.924 -14.040 -9.991 1.00 75.81 179 SER A N 1
ATOM 1331 C CA . SER A 1 179 ? 12.264 -15.281 -10.401 1.00 75.81 179 SER A CA 1
ATOM 1332 C C . SER A 1 179 ? 10.738 -15.215 -10.197 1.00 75.81 179 SER A C 1
ATOM 1334 O O . SER A 1 179 ? 10.289 -14.649 -9.191 1.00 75.81 179 SER A O 1
ATOM 1336 N N . PRO A 1 180 ? 9.927 -15.821 -11.086 1.00 80.56 180 PRO A N 1
ATOM 1337 C CA . PRO A 1 180 ? 8.469 -15.852 -10.950 1.00 80.56 180 PRO A CA 1
ATOM 1338 C C . PRO A 1 180 ? 7.980 -16.394 -9.599 1.00 80.56 180 PRO A C 1
ATOM 1340 O O . PRO A 1 180 ? 7.033 -15.860 -9.022 1.00 80.56 180 PRO A O 1
ATOM 1343 N N . GLU A 1 181 ? 8.651 -17.408 -9.048 1.00 82.62 181 GLU A N 1
ATOM 1344 C CA . GLU A 1 181 ? 8.313 -18.011 -7.751 1.00 82.62 181 GLU A CA 1
ATOM 1345 C C . GLU A 1 181 ? 8.487 -17.013 -6.607 1.00 82.62 181 GLU A C 1
ATOM 1347 O O . GLU A 1 181 ? 7.686 -16.980 -5.671 1.00 82.62 181 GLU A O 1
ATOM 1352 N N . THR A 1 182 ? 9.518 -16.170 -6.695 1.00 79.25 182 THR A N 1
ATOM 1353 C CA . THR A 1 182 ? 9.748 -15.107 -5.717 1.00 79.25 182 THR A CA 1
ATOM 1354 C C . THR A 1 182 ? 8.633 -14.071 -5.804 1.00 79.25 182 THR A C 1
ATOM 1356 O O . THR A 1 182 ? 8.087 -13.684 -4.776 1.00 79.25 182 THR A O 1
ATOM 1359 N N . VAL A 1 183 ? 8.233 -13.660 -7.012 1.00 79.56 183 VAL A N 1
ATOM 1360 C CA . VAL A 1 183 ? 7.113 -12.720 -7.197 1.00 79.56 183 VAL A CA 1
ATOM 1361 C C . VAL A 1 183 ? 5.834 -13.266 -6.563 1.00 79.56 183 VAL A C 1
ATOM 1363 O O . VAL A 1 183 ? 5.165 -12.572 -5.792 1.00 79.56 183 VAL A O 1
ATOM 1366 N N . GLU A 1 184 ? 5.519 -14.527 -6.845 1.00 85.31 184 GLU A N 1
ATOM 1367 C CA . GLU A 1 184 ? 4.304 -15.187 -6.379 1.00 85.31 184 GLU A CA 1
ATOM 1368 C C . GLU A 1 184 ? 4.280 -15.371 -4.856 1.00 85.31 184 GLU A C 1
ATOM 1370 O O . GLU A 1 184 ? 3.280 -15.052 -4.204 1.00 85.31 184 GLU A O 1
ATOM 1375 N N . PHE A 1 185 ? 5.395 -15.807 -4.259 1.00 85.44 185 PHE A N 1
ATOM 1376 C CA . PHE A 1 185 ? 5.552 -15.879 -2.802 1.00 85.44 185 PHE A CA 1
ATOM 1377 C C . PHE A 1 185 ? 5.220 -14.537 -2.143 1.00 85.44 185 PHE A C 1
ATOM 1379 O O . PHE A 1 185 ? 4.516 -14.471 -1.133 1.00 85.44 185 PHE A O 1
ATOM 1386 N N . CYS A 1 186 ? 5.687 -13.451 -2.741 1.00 83.75 186 CYS A N 1
ATOM 1387 C CA . CYS A 1 186 ? 5.561 -12.124 -2.177 1.00 83.75 186 CYS A CA 1
ATOM 1388 C C . CYS A 1 186 ? 4.152 -11.560 -2.292 1.00 83.75 186 CYS A C 1
ATOM 1390 O O . CYS A 1 186 ? 3.647 -11.012 -1.307 1.00 83.75 186 CYS A O 1
ATOM 1392 N N . LYS A 1 187 ? 3.488 -11.761 -3.437 1.00 87.94 187 LYS A N 1
ATOM 1393 C CA . LYS A 1 187 ? 2.053 -11.479 -3.586 1.00 87.94 187 LYS A CA 1
ATOM 1394 C C . LYS A 1 187 ? 1.247 -12.224 -2.517 1.00 87.94 187 LYS A C 1
ATOM 1396 O O . LYS A 1 187 ? 0.457 -11.610 -1.801 1.00 87.94 187 LYS A O 1
ATOM 1401 N N . ASN A 1 188 ? 1.507 -13.520 -2.334 1.00 90.00 188 ASN A N 1
ATOM 1402 C CA . ASN A 1 188 ? 0.825 -14.344 -1.332 1.00 90.00 188 ASN A CA 1
ATOM 1403 C C . ASN A 1 188 ? 1.112 -13.899 0.103 1.00 90.00 188 ASN A C 1
ATOM 1405 O O . ASN A 1 188 ? 0.209 -13.894 0.945 1.00 90.00 188 ASN A O 1
ATOM 1409 N N . TRP A 1 189 ? 2.337 -13.458 0.389 1.00 89.69 189 TRP A N 1
ATOM 1410 C CA . TRP A 1 189 ? 2.665 -12.851 1.672 1.00 89.69 189 TRP A CA 1
ATOM 1411 C C . TRP A 1 189 ? 1.840 -11.579 1.921 1.00 89.69 189 TRP A C 1
ATOM 1413 O O . TRP A 1 189 ? 1.330 -11.423 3.033 1.00 89.69 189 TRP A O 1
ATOM 1423 N N . LEU A 1 190 ? 1.637 -10.716 0.906 1.00 90.31 190 LEU A N 1
ATOM 1424 C CA . LEU A 1 190 ? 0.792 -9.513 1.038 1.00 90.31 190 LEU A CA 1
ATOM 1425 C C . LEU A 1 190 ? -0.615 -9.898 1.450 1.00 90.31 190 LEU A C 1
ATOM 1427 O O . LEU A 1 190 ? -1.148 -9.421 2.452 1.00 90.31 190 LEU A O 1
ATOM 1431 N N . VAL A 1 191 ? -1.193 -10.788 0.645 1.00 93.06 191 VAL A N 1
ATOM 1432 C CA . VAL A 1 191 ? -2.581 -11.211 0.749 1.00 93.06 191 VAL A CA 1
ATOM 1433 C C . VAL A 1 191 ? -2.802 -11.859 2.104 1.00 93.06 191 VAL A C 1
ATOM 1435 O O . VAL A 1 191 ? -3.768 -11.528 2.780 1.00 93.06 191 VAL A O 1
ATOM 1438 N N . THR A 1 192 ? -1.866 -12.689 2.567 1.00 92.62 192 THR A N 1
ATOM 1439 C CA . THR A 1 192 ? -1.924 -13.304 3.899 1.00 92.62 192 THR A CA 1
ATOM 1440 C C . THR A 1 192 ? -1.900 -12.255 5.013 1.00 92.62 192 THR A C 1
ATOM 1442 O O . THR A 1 192 ? -2.661 -12.359 5.978 1.00 92.62 192 THR A O 1
ATOM 1445 N N . LYS A 1 193 ? -1.039 -11.233 4.907 1.00 90.44 193 LYS A N 1
ATOM 1446 C CA . LYS A 1 193 ? -0.943 -10.162 5.914 1.00 90.44 193 LYS A CA 1
ATOM 1447 C C . LYS A 1 193 ? -2.199 -9.305 5.975 1.00 90.44 193 LYS A C 1
ATOM 1449 O O . LYS A 1 193 ? -2.577 -8.911 7.073 1.00 90.44 193 LYS A O 1
ATOM 1454 N N . ILE A 1 194 ? -2.832 -9.044 4.839 1.00 92.75 194 ILE A N 1
ATOM 1455 C CA . ILE A 1 194 ? -4.084 -8.289 4.773 1.00 92.75 194 ILE A CA 1
ATOM 1456 C C . ILE A 1 194 ? -5.241 -9.159 5.282 1.00 92.75 194 ILE A C 1
ATOM 1458 O O . ILE A 1 194 ? -5.873 -8.822 6.280 1.00 92.75 194 ILE A O 1
ATOM 1462 N N . SER A 1 195 ? -5.453 -10.324 4.668 1.00 91.69 195 SER A N 1
ATOM 1463 C CA . SER A 1 195 ? -6.630 -11.179 4.889 1.00 91.69 195 SER A CA 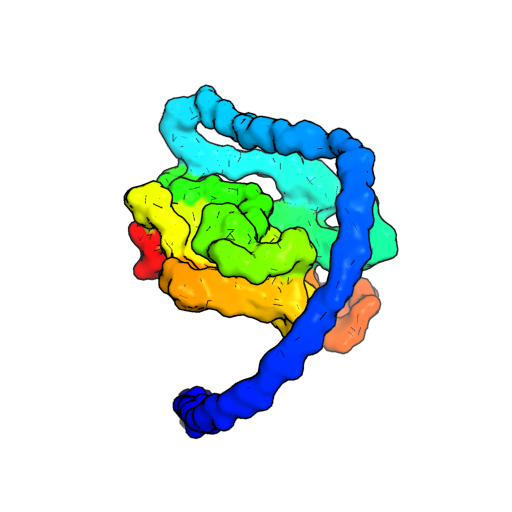1
ATOM 1464 C C . SER A 1 195 ? -6.751 -11.704 6.315 1.00 91.69 195 SER A C 1
ATOM 1466 O O . SER A 1 195 ? -7.856 -11.899 6.799 1.00 91.69 195 SER A O 1
ATOM 1468 N N . LYS A 1 196 ? -5.637 -11.885 7.040 1.00 90.56 196 LYS A N 1
ATOM 1469 C CA . LYS A 1 196 ? -5.666 -12.271 8.465 1.00 90.56 196 LYS A CA 1
ATOM 1470 C C . LYS A 1 196 ? -6.408 -11.254 9.352 1.00 90.56 196 LYS A C 1
ATOM 1472 O O . LYS A 1 196 ? -6.762 -11.569 10.490 1.00 90.56 196 LYS A O 1
ATOM 1477 N N . HIS A 1 197 ? -6.571 -10.025 8.876 1.00 87.88 197 HIS A N 1
ATOM 1478 C CA . HIS A 1 197 ? -7.103 -8.904 9.641 1.00 87.88 197 HIS A CA 1
ATOM 1479 C C . HIS A 1 197 ? -8.378 -8.295 9.041 1.00 87.88 197 HIS A C 1
ATOM 1481 O O . HIS A 1 197 ? -8.944 -7.396 9.664 1.00 87.88 197 HIS A O 1
ATOM 1487 N N . LEU A 1 198 ? -8.838 -8.803 7.893 1.00 85.44 198 LEU A N 1
ATOM 1488 C CA . LEU A 1 198 ? -10.167 -8.526 7.337 1.00 85.44 198 LEU A CA 1
ATOM 1489 C C . LEU A 1 198 ? -11.192 -9.522 7.887 1.00 85.44 198 LEU A C 1
ATOM 1491 O O . LEU A 1 198 ? -12.378 -9.155 7.984 1.00 85.44 198 LEU A O 1
#

Sequence (198 aa):
MCGHKLIEQYVVPTLSAETTAPMPKAKDAMKPVSAMTSACGGGCCLPMDEIRKAANAHYSKPSLKALAIGALKVAEVIAERLPDADVSYMVYPSEFAAGVSEKALPVHFLFRKAGRPAVAVVMVTANGYKTTHVMETAEACKQNGIRYVRVFAEGCYADWIVGTKYPGTYSAETSEPVSPETVEFCKNWLVTKISKHL

Foldseek 3Di:
DDDDDDDDDDDDDDDDDDDDDDDDDDDDDDDDPPDPPPPDDAWPQDPLVVLVVLLPDDDPDVFSNLQSLLLNLVSVLCVVPVRRWDKDAFADLCVQAPPQDPLAGTQGIFTDDPNHTAETEDEDAPVGCPPPSNVSSVVSCVVRNHHYHYAHSHALRSLLSVQWHDDPDPDPPPTHGHDPVSSVVNSVVVCVSVVVGD

pLDDT: mean 72.4, std 25.74, range [24.88, 97.38]

Radius of gyration: 19.64 Å; chains: 1; bounding box: 48×61×49 Å

Secondary structure (DSSP, 8-state):
----------------------------------------SSS----HHHHHHHHHS--SSHHHHHHHHHHHHHHHHHHHH-TT-EEEEEE-GGGTSTT--TTSPPEEEEEEETTEEEEEEEEE-TTTTTSHHHHHHHHHHHHTT-EEEEEETTSHHHHHHHT-B--SSS-GGGPBPPPHHHHHHHHHHHHHHHHTT-